Protein AF-A0A7S2J4H5-F1 (afdb_monomer_lite)

Foldseek 3Di:
DDDDDDDDDDDDDDDDDDDDDDDDDPPPVPPPPDPDPDQLVVVLVVVVVVCVVVVPCLACPVDPLSNVLLVVLLVLLSVLLVLLCQQQQPPVNPCVPPPLVSSQVRSLVVLLDLSNLLSLLVNVLSLLLVLVQLVPVPQDLENVRPGDYNSLVSNCVRCQSCQARPQEDVRCVSRVSVVSSNLVSLCDPVNVVCVGNVSGDGDHDPPVSNVVSVVSSVVSNVPDDPDDRSDDRDDDPPD

Sequence (239 aa):
WPSCVVARVTGPQTDDGEGLSAEERGSTCTTPPRAEPVPLQDDIQKAEELARDQRSADLLGRSDADLVLVREWSRFFCQLSGPLRQLTSPNRGLFDEQPAHVRAAAVRGHCALPAAAQALASARPALRALDNYLAETGSGPFLLGEERTLADIVGVCVVLDAFRLALPGPVRCRYGAILRWLSACLKLDAFECIGGAEGVEFCAWPAEEEEAFKTRADEALAKLPSRAAVVVPRRGRHG

pLDDT: mean 83.19, std 20.75, range [28.23, 97.56]

Organism: NCBI:txid1333877

InterPro domains:
  IPR036282 Glutathione S-transferase, C-terminal domain superfamily [SSF47616] (57-192)

Structure (mmCIF, N/CA/C/O backbone):
data_AF-A0A7S2J4H5-F1
#
_entry.id   AF-A0A7S2J4H5-F1
#
loop_
_atom_site.group_PDB
_atom_site.id
_atom_site.type_symbol
_atom_site.label_atom_id
_atom_site.label_alt_id
_atom_site.label_comp_id
_atom_site.label_asym_id
_atom_site.label_entity_id
_atom_site.label_seq_id
_atom_site.pdbx_PDB_ins_code
_atom_site.Cartn_x
_atom_site.Cartn_y
_atom_site.Cartn_z
_atom_site.occupancy
_atom_site.B_iso_or_equiv
_atom_site.auth_seq_id
_atom_site.auth_comp_id
_atom_site.auth_asym_id
_atom_site.auth_atom_id
_atom_site.pdbx_PDB_model_num
ATOM 1 N N . TRP A 1 1 ? -8.822 -13.156 -0.126 1.00 43.19 1 TRP A N 1
ATOM 2 C CA . TRP A 1 1 ? -9.091 -14.584 0.110 1.00 43.19 1 TRP A CA 1
ATOM 3 C C . TRP A 1 1 ? -9.891 -15.135 -1.057 1.00 43.19 1 TRP A C 1
ATOM 5 O O . TRP A 1 1 ? -11.029 -14.720 -1.240 1.00 43.19 1 TRP A O 1
ATOM 15 N N . PRO A 1 2 ? -9.281 -16.015 -1.862 1.00 40.38 2 PRO A N 1
ATOM 16 C CA . PRO A 1 2 ? -9.986 -17.211 -2.301 1.00 40.38 2 PRO A CA 1
ATOM 17 C C . PRO A 1 2 ? -9.176 -18.499 -2.069 1.00 40.38 2 PRO A C 1
ATOM 19 O O . PRO A 1 2 ? -7.961 -18.496 -1.904 1.00 40.38 2 PRO A O 1
ATOM 22 N N . SER A 1 3 ? -9.951 -19.575 -2.005 1.00 31.03 3 SER A N 1
ATOM 23 C CA . SER A 1 3 ? -9.689 -20.972 -1.658 1.00 31.03 3 SER A CA 1
ATOM 24 C C . SER A 1 3 ? -8.412 -21.618 -2.228 1.00 31.03 3 SER A C 1
ATOM 26 O O . SER A 1 3 ? -8.200 -21.641 -3.439 1.00 31.03 3 SER A O 1
ATOM 28 N N . CYS A 1 4 ? -7.618 -22.249 -1.355 1.00 28.23 4 CYS A N 1
ATOM 29 C CA . CYS A 1 4 ? -6.583 -23.213 -1.727 1.00 28.23 4 CYS A CA 1
ATOM 30 C C . CYS A 1 4 ? -7.232 -24.533 -2.170 1.00 28.23 4 CYS A C 1
ATOM 32 O O . CYS A 1 4 ? -7.606 -25.354 -1.333 1.00 28.23 4 CYS A O 1
ATOM 34 N N . VAL A 1 5 ? -7.314 -24.775 -3.479 1.00 33.44 5 VAL A N 1
ATOM 35 C CA . VAL A 1 5 ? -7.564 -26.114 -4.030 1.00 33.44 5 VAL A CA 1
ATOM 36 C C . VAL A 1 5 ? -6.271 -26.607 -4.669 1.00 33.44 5 VAL A C 1
ATOM 38 O O . VAL A 1 5 ? -5.842 -26.123 -5.712 1.00 33.44 5 VAL A O 1
ATOM 41 N N . VAL A 1 6 ? -5.623 -27.566 -4.009 1.00 33.84 6 VAL A N 1
ATOM 42 C CA . VAL A 1 6 ? -4.416 -28.235 -4.504 1.00 33.84 6 VAL A CA 1
ATOM 43 C C . VAL A 1 6 ? -4.822 -29.208 -5.610 1.00 33.84 6 VAL A C 1
ATOM 45 O O . VAL A 1 6 ? -5.293 -30.311 -5.333 1.00 33.84 6 VAL A O 1
ATOM 48 N N . ALA A 1 7 ? -4.633 -28.822 -6.871 1.00 31.98 7 ALA A N 1
ATOM 49 C CA . ALA A 1 7 ? -4.666 -29.768 -7.980 1.00 31.98 7 ALA A CA 1
ATOM 50 C C . ALA A 1 7 ? -3.316 -30.503 -8.048 1.00 31.98 7 ALA A C 1
ATOM 52 O O . ALA A 1 7 ? -2.278 -29.906 -8.332 1.00 31.98 7 ALA A O 1
ATOM 53 N N . ARG A 1 8 ? -3.322 -31.810 -7.756 1.00 30.33 8 ARG A N 1
ATOM 54 C CA . ARG A 1 8 ? -2.177 -32.703 -7.989 1.00 30.33 8 ARG A CA 1
ATOM 55 C C . ARG A 1 8 ? -1.902 -32.784 -9.491 1.00 30.33 8 ARG A C 1
ATOM 57 O O . ARG A 1 8 ? -2.717 -33.318 -10.234 1.00 30.33 8 ARG A O 1
ATOM 64 N N . VAL A 1 9 ? -0.739 -32.297 -9.912 1.00 31.88 9 VAL A N 1
ATOM 65 C CA . VAL A 1 9 ? -0.189 -32.534 -11.250 1.00 31.88 9 VAL A CA 1
ATOM 66 C C . VAL A 1 9 ? 0.626 -33.826 -11.202 1.00 31.88 9 VAL A C 1
ATOM 68 O O . VAL A 1 9 ? 1.673 -33.881 -10.562 1.00 31.88 9 VAL A O 1
ATOM 71 N N . THR A 1 10 ? 0.144 -34.874 -11.862 1.00 32.81 10 THR A N 1
ATOM 72 C CA . THR A 1 10 ? 0.939 -36.058 -12.209 1.00 32.81 10 THR A CA 1
ATOM 73 C C . THR A 1 10 ? 1.512 -35.854 -13.611 1.00 32.81 10 THR A C 1
ATOM 75 O O . THR A 1 10 ? 0.752 -35.769 -14.573 1.00 32.81 10 THR A O 1
ATOM 78 N N . GLY A 1 11 ? 2.837 -35.733 -13.722 1.00 31.50 11 GLY A N 1
ATOM 79 C CA . GLY A 1 11 ? 3.561 -35.845 -14.996 1.00 31.50 11 GLY A CA 1
ATOM 80 C C . GLY A 1 11 ? 3.872 -37.312 -15.352 1.00 31.50 11 GLY A C 1
ATOM 81 O O . GLY A 1 11 ? 3.403 -38.216 -14.664 1.00 31.50 11 GLY A O 1
ATOM 82 N N . PRO A 1 12 ? 4.710 -37.563 -16.370 1.00 38.47 12 PRO A N 1
ATOM 83 C CA . PRO A 1 12 ? 4.290 -37.651 -17.767 1.00 38.47 12 PRO A CA 1
ATOM 84 C C . PRO A 1 12 ? 4.410 -39.086 -18.310 1.00 38.47 12 PRO A C 1
ATOM 86 O O . PRO A 1 12 ? 5.240 -39.865 -17.847 1.00 38.47 12 PRO A O 1
ATOM 89 N N . GLN A 1 13 ? 3.637 -39.411 -19.348 1.00 32.94 13 GLN A N 1
ATOM 90 C CA . GLN A 1 13 ? 3.939 -40.533 -20.238 1.00 32.94 13 GLN A CA 1
ATOM 91 C C . GLN A 1 13 ? 4.198 -39.988 -21.640 1.00 32.94 13 GLN A C 1
ATOM 93 O O . GLN A 1 13 ? 3.337 -39.363 -22.254 1.00 32.94 13 GLN A O 1
ATOM 98 N N . THR A 1 14 ? 5.431 -40.187 -22.086 1.00 38.47 14 THR A N 1
ATOM 99 C CA . THR A 1 14 ? 5.876 -40.097 -23.473 1.00 38.47 14 THR A CA 1
ATOM 100 C C . THR A 1 14 ? 5.367 -41.313 -24.232 1.00 38.47 14 THR A C 1
ATOM 102 O O . THR A 1 14 ? 5.562 -42.427 -23.748 1.00 38.47 14 THR A O 1
ATOM 105 N N . ASP A 1 15 ? 4.794 -41.108 -25.413 1.00 34.16 15 ASP A N 1
ATOM 106 C CA . ASP A 1 15 ? 4.913 -42.092 -26.485 1.00 34.16 15 ASP A CA 1
ATOM 107 C C . ASP A 1 15 ? 4.807 -41.417 -27.857 1.00 34.16 15 ASP A C 1
ATOM 109 O O . ASP A 1 15 ? 4.078 -40.436 -28.037 1.00 34.16 15 ASP A O 1
ATOM 113 N N . ASP A 1 16 ? 5.620 -41.928 -28.771 1.00 36.50 16 ASP A N 1
ATOM 114 C CA . ASP A 1 16 ? 5.953 -41.395 -30.087 1.00 36.50 16 ASP A CA 1
ATOM 115 C C . ASP A 1 16 ? 4.836 -41.618 -31.125 1.00 36.50 16 ASP A C 1
ATOM 117 O O . ASP A 1 16 ? 4.080 -42.587 -31.055 1.00 36.50 16 ASP A O 1
ATOM 121 N N . GLY A 1 17 ? 4.752 -40.759 -32.149 1.00 33.72 17 GLY A N 1
ATOM 122 C CA . GLY A 1 17 ? 3.884 -41.025 -33.302 1.00 33.72 17 GLY A CA 1
ATOM 123 C C . GLY A 1 17 ? 3.712 -39.857 -34.270 1.00 33.72 17 GLY A C 1
ATOM 124 O O . GLY A 1 17 ? 3.007 -38.896 -33.986 1.00 33.72 17 GLY A O 1
ATOM 125 N N . GLU A 1 18 ? 4.362 -39.977 -35.423 1.00 37.41 18 GLU A N 1
ATOM 126 C CA . GLU A 1 18 ? 4.399 -39.074 -36.576 1.00 37.41 18 GLU A CA 1
ATOM 127 C C . GLU A 1 18 ? 3.028 -38.644 -37.139 1.00 37.41 18 GLU A C 1
ATOM 129 O O . GLU A 1 18 ? 2.054 -39.394 -37.110 1.00 37.41 18 GLU A O 1
ATOM 134 N N . GLY A 1 19 ? 2.989 -37.463 -37.777 1.00 33.69 19 GLY A N 1
ATOM 135 C CA . GLY A 1 19 ? 1.890 -37.077 -38.670 1.00 33.69 19 GLY A CA 1
ATOM 136 C C . GLY A 1 19 ? 1.672 -35.570 -38.808 1.00 33.69 19 GLY A C 1
ATOM 137 O O . GLY A 1 19 ? 0.675 -35.039 -38.328 1.00 33.69 19 GLY A O 1
ATOM 138 N N . LEU A 1 20 ? 2.583 -34.862 -39.484 1.00 37.19 20 LEU A N 1
ATOM 139 C CA . LEU A 1 20 ? 2.364 -33.469 -39.891 1.00 37.19 20 LEU A CA 1
ATOM 140 C C . LEU A 1 20 ? 1.327 -33.418 -41.022 1.00 37.19 20 LEU A C 1
ATOM 142 O O . LEU A 1 20 ? 1.633 -33.742 -42.166 1.00 37.19 20 LEU A O 1
ATOM 146 N N . SER A 1 21 ? 0.114 -32.975 -40.700 1.00 36.78 21 SER A N 1
ATOM 147 C CA . SER A 1 21 ? -0.871 -32.487 -41.670 1.00 36.78 21 SER A CA 1
ATOM 148 C C . SER A 1 21 ? -1.276 -31.074 -41.268 1.00 36.78 21 SER A C 1
ATOM 150 O O . SER A 1 21 ? -1.755 -30.837 -40.160 1.00 36.78 21 SER A O 1
ATOM 152 N N . ALA A 1 22 ? -1.001 -30.126 -42.161 1.00 45.75 22 ALA A N 1
ATOM 153 C CA . ALA A 1 22 ? -1.372 -28.730 -42.026 1.00 45.75 22 ALA A CA 1
ATOM 154 C C . ALA A 1 22 ? -2.879 -28.588 -42.269 1.00 45.75 22 ALA A C 1
ATOM 156 O O . ALA A 1 22 ? -3.312 -28.466 -43.410 1.00 45.75 22 ALA A O 1
ATOM 157 N N . GLU A 1 23 ? -3.663 -28.603 -41.194 1.00 38.19 23 GLU A N 1
ATOM 158 C CA . GLU A 1 23 ? -5.064 -28.192 -41.226 1.00 38.19 23 GLU A CA 1
ATOM 159 C C . GLU A 1 23 ? -5.342 -27.131 -40.163 1.00 38.19 23 GLU A C 1
ATOM 161 O O . GLU A 1 23 ? -4.933 -27.205 -39.001 1.00 38.19 23 GLU A O 1
ATOM 166 N N . GLU A 1 24 ? -6.031 -26.109 -40.648 1.00 47.69 24 GLU A N 1
ATOM 167 C CA . GLU A 1 24 ? -6.580 -24.950 -39.975 1.00 47.69 24 GLU A CA 1
ATOM 168 C C . GLU A 1 24 ? -7.063 -25.239 -38.550 1.00 47.69 24 GLU A C 1
ATOM 170 O O . GLU A 1 24 ? -8.058 -25.923 -38.313 1.00 47.69 24 GLU A O 1
ATOM 175 N N . ARG A 1 25 ? -6.420 -24.602 -37.571 1.00 39.62 25 ARG A N 1
ATOM 176 C CA . ARG A 1 25 ? -7.081 -24.265 -36.310 1.00 39.62 25 ARG A CA 1
ATOM 177 C C . ARG A 1 25 ? -6.916 -22.781 -36.080 1.00 39.62 25 ARG A C 1
ATOM 179 O O . ARG A 1 25 ? -5.959 -22.329 -35.455 1.00 39.62 25 ARG A O 1
ATOM 186 N N . GLY A 1 26 ? -7.891 -22.028 -36.585 1.00 44.09 26 GLY A N 1
ATOM 187 C CA . GLY A 1 26 ? -8.243 -20.727 -36.037 1.00 44.09 26 GLY A CA 1
ATOM 188 C C . GLY A 1 26 ? -8.627 -20.914 -34.573 1.00 44.09 26 GLY A C 1
ATOM 189 O O . GLY A 1 26 ? -9.796 -21.065 -34.236 1.00 44.09 26 GLY A O 1
ATOM 190 N N . SER A 1 27 ? -7.622 -20.973 -33.703 1.00 40.91 27 SER A N 1
ATOM 191 C CA . SER A 1 27 ? -7.809 -20.983 -32.262 1.00 40.91 27 SER A CA 1
ATOM 192 C C . SER A 1 27 ? -8.127 -19.553 -31.855 1.00 40.91 27 SER A C 1
ATOM 194 O O . SER A 1 27 ? -7.250 -18.768 -31.494 1.00 40.91 27 SER A O 1
ATOM 196 N N . THR A 1 28 ? -9.397 -19.172 -31.984 1.00 42.38 28 THR A N 1
ATOM 197 C CA . THR A 1 28 ? -9.914 -17.987 -31.310 1.00 42.38 28 THR A CA 1
ATOM 198 C C . THR A 1 28 ? -9.859 -18.284 -29.822 1.00 42.38 28 THR A C 1
ATOM 200 O O . THR A 1 28 ? -10.791 -18.853 -29.253 1.00 42.38 28 THR A O 1
ATOM 203 N N . CYS A 1 29 ? -8.721 -17.948 -29.210 1.00 36.56 29 CYS A N 1
ATOM 204 C CA . CYS A 1 29 ? -8.534 -17.926 -27.770 1.00 36.56 29 CYS A CA 1
ATOM 205 C C . CYS A 1 29 ? -9.601 -16.991 -27.201 1.00 36.56 29 CYS A C 1
ATOM 207 O O . CYS A 1 29 ? -9.459 -15.769 -27.196 1.00 36.56 29 CYS A O 1
ATOM 209 N N . THR A 1 30 ? -10.742 -17.570 -26.841 1.00 44.22 30 THR A N 1
ATOM 210 C CA . THR A 1 30 ? -11.855 -16.829 -26.271 1.00 44.22 30 THR A CA 1
ATOM 211 C C . THR A 1 30 ? -11.536 -16.768 -24.793 1.00 44.22 30 THR A C 1
ATOM 213 O O . THR A 1 30 ? -11.821 -17.698 -24.042 1.00 44.22 30 THR A O 1
ATOM 216 N N . THR A 1 31 ? -10.810 -15.721 -24.401 1.00 43.47 31 THR A N 1
ATOM 217 C CA . THR A 1 31 ? -10.458 -15.485 -23.004 1.00 43.47 31 THR A CA 1
ATOM 218 C C . THR A 1 31 ? -11.757 -15.455 -22.199 1.00 43.47 31 THR A C 1
ATOM 220 O O . THR A 1 31 ? -12.630 -14.642 -22.524 1.00 43.47 31 THR A O 1
ATOM 223 N N . PRO A 1 32 ? -11.935 -16.327 -21.191 1.00 42.91 32 PRO A N 1
ATOM 224 C CA . PRO A 1 32 ? -13.142 -16.308 -20.383 1.00 42.91 32 PRO A CA 1
ATOM 225 C C . PRO A 1 32 ? -13.315 -14.914 -19.763 1.00 42.91 32 PRO A C 1
ATOM 227 O O . PRO A 1 32 ? -12.315 -14.296 -19.372 1.00 42.91 32 PRO A O 1
ATOM 230 N N . PRO A 1 33 ? -14.553 -14.391 -19.692 1.00 41.44 33 PRO A N 1
ATOM 231 C CA . PRO A 1 33 ? -14.813 -13.105 -19.070 1.00 41.44 33 PRO A CA 1
ATOM 232 C C . PRO A 1 33 ? -14.364 -13.193 -17.615 1.00 41.44 33 PRO A C 1
ATOM 234 O O . PRO A 1 33 ? -14.904 -13.947 -16.806 1.00 41.44 33 PRO A O 1
ATOM 237 N N . ARG A 1 34 ? -13.296 -12.463 -17.316 1.00 52.91 34 ARG A N 1
ATOM 238 C CA . ARG A 1 34 ? -12.700 -12.432 -15.992 1.00 52.91 34 ARG A CA 1
ATOM 239 C C . ARG A 1 34 ? -13.666 -11.704 -15.073 1.00 52.91 34 ARG A C 1
ATOM 241 O O . ARG A 1 34 ? -14.063 -10.588 -15.399 1.00 52.91 34 ARG A O 1
ATOM 248 N N . ALA A 1 35 ? -14.054 -12.345 -13.970 1.00 51.19 35 ALA A N 1
ATOM 249 C CA . ALA A 1 35 ? -14.909 -11.723 -12.971 1.00 51.19 35 ALA A CA 1
ATOM 250 C C . ALA A 1 35 ? -14.307 -10.367 -12.591 1.00 51.19 35 ALA A C 1
ATOM 252 O O . ALA A 1 35 ? -13.120 -10.285 -12.254 1.00 51.19 35 ALA A O 1
ATOM 253 N N . GLU A 1 36 ? -15.101 -9.304 -12.716 1.00 56.19 36 GLU A N 1
ATOM 254 C CA . GLU A 1 36 ? -14.649 -7.999 -12.269 1.00 56.19 36 GLU A CA 1
ATOM 255 C C . GLU A 1 36 ? -14.352 -8.102 -10.773 1.00 56.19 36 GLU A C 1
ATOM 257 O O . GLU A 1 36 ? -15.160 -8.649 -10.015 1.00 56.19 36 GLU A O 1
ATOM 262 N N . PRO A 1 37 ? -13.169 -7.659 -10.334 1.00 61.53 37 PRO A N 1
ATOM 263 C CA . PRO A 1 37 ? -12.828 -7.742 -8.931 1.00 61.53 37 PRO A CA 1
ATOM 264 C C . PRO A 1 37 ? -13.830 -6.917 -8.127 1.00 61.53 37 PRO A C 1
ATOM 266 O O . PRO A 1 37 ? -14.084 -5.762 -8.474 1.00 61.53 37 PRO A O 1
ATOM 269 N N . VAL A 1 38 ? -14.352 -7.508 -7.049 1.00 62.28 38 VAL A N 1
ATOM 270 C CA . VAL A 1 38 ? -15.243 -6.827 -6.104 1.00 62.28 38 VAL A CA 1
ATOM 271 C C . VAL A 1 38 ? -14.618 -5.479 -5.719 1.00 62.28 38 VAL A C 1
ATOM 273 O O . VAL A 1 38 ? -13.414 -5.426 -5.425 1.00 62.28 38 VAL A O 1
ATOM 276 N N . PRO A 1 39 ? -15.379 -4.372 -5.770 1.00 80.44 39 PRO A N 1
ATOM 277 C CA . PRO A 1 39 ? -14.885 -3.083 -5.324 1.00 80.44 39 PRO A CA 1
ATOM 278 C C . PRO A 1 39 ? -14.399 -3.180 -3.878 1.00 80.44 39 PRO A C 1
ATOM 280 O O . PRO A 1 39 ? -15.133 -3.620 -3.000 1.00 80.44 39 PRO A O 1
ATOM 283 N N . LEU A 1 40 ? -13.178 -2.711 -3.608 1.00 86.81 40 LEU A N 1
ATOM 284 C CA . LEU A 1 40 ? -12.598 -2.699 -2.258 1.00 86.81 40 LEU A CA 1
ATOM 285 C C . LEU A 1 40 ? -13.529 -2.035 -1.222 1.00 86.81 40 LEU A C 1
ATOM 287 O O . LEU A 1 40 ? -13.535 -2.413 -0.055 1.00 86.81 40 LEU A O 1
ATOM 291 N N . GLN A 1 41 ? -14.337 -1.069 -1.662 1.00 89.44 41 GLN A N 1
ATOM 292 C CA . GLN A 1 41 ? -15.335 -0.396 -0.835 1.00 89.44 41 GLN A CA 1
ATOM 293 C C . GLN A 1 41 ?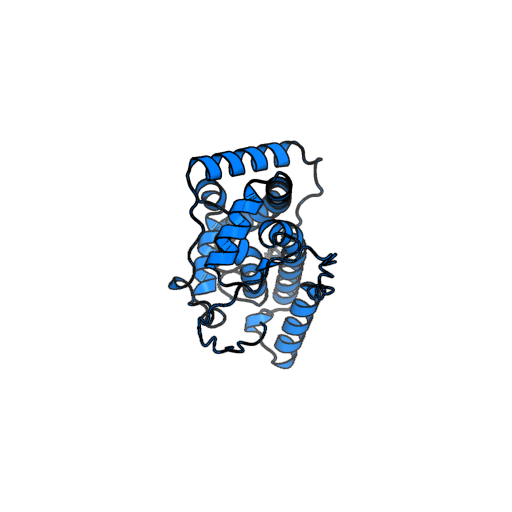 -16.370 -1.363 -0.238 1.00 89.44 41 GLN A C 1
ATOM 295 O O . GLN A 1 41 ? -16.738 -1.194 0.924 1.00 89.44 41 GLN A O 1
ATOM 300 N N . ASP A 1 42 ? -16.804 -2.372 -0.995 1.00 90.19 42 ASP A N 1
ATOM 301 C CA . ASP A 1 42 ? -17.806 -3.341 -0.544 1.00 90.19 42 ASP A CA 1
ATOM 302 C C . ASP A 1 42 ? -17.209 -4.282 0.508 1.00 90.19 42 ASP A C 1
ATOM 304 O O . ASP A 1 42 ? -17.857 -4.603 1.504 1.00 90.19 42 ASP A O 1
ATOM 308 N N . ASP A 1 43 ? -15.953 -4.696 0.323 1.00 91.38 43 ASP A N 1
ATOM 309 C CA . ASP A 1 43 ? -15.242 -5.539 1.289 1.00 91.38 43 ASP A CA 1
ATOM 310 C C . ASP A 1 43 ? -14.958 -4.788 2.596 1.00 91.38 43 ASP A C 1
ATOM 312 O O . ASP A 1 43 ? -15.119 -5.350 3.679 1.00 91.38 43 ASP A O 1
ATOM 316 N N . ILE A 1 44 ? -14.605 -3.501 2.515 1.00 93.12 44 ILE A N 1
ATOM 317 C CA . ILE A 1 44 ? -14.453 -2.634 3.692 1.00 93.12 44 ILE A CA 1
ATOM 318 C C . ILE A 1 44 ? -15.783 -2.485 4.425 1.00 93.12 44 ILE A C 1
ATOM 320 O O . ILE A 1 44 ? -15.813 -2.599 5.648 1.00 93.12 44 ILE A O 1
ATOM 324 N N . GLN A 1 45 ? -16.879 -2.251 3.698 1.00 93.50 45 GLN A N 1
ATOM 325 C CA . GLN A 1 45 ? -18.196 -2.118 4.313 1.00 93.50 45 GLN A CA 1
ATOM 326 C C . GLN A 1 45 ? -18.595 -3.404 5.047 1.00 93.50 45 GLN A C 1
ATOM 328 O O . GLN A 1 45 ? -19.001 -3.337 6.205 1.00 93.50 45 GLN A O 1
ATOM 333 N N . LYS A 1 46 ? -18.407 -4.572 4.423 1.00 94.00 46 LYS A N 1
ATOM 334 C CA . LYS A 1 46 ? -18.658 -5.870 5.069 1.00 94.00 46 LYS A CA 1
ATOM 335 C C . LYS A 1 46 ? -17.778 -6.082 6.300 1.00 94.00 46 LYS A C 1
ATOM 337 O O . LYS A 1 46 ? -18.256 -6.593 7.308 1.00 94.00 46 LYS A O 1
ATOM 342 N N . ALA A 1 47 ? -16.502 -5.698 6.238 1.00 93.75 47 ALA A N 1
ATOM 343 C CA . ALA A 1 47 ? -15.599 -5.794 7.383 1.00 93.75 47 ALA A CA 1
ATOM 344 C C . ALA A 1 47 ? -16.038 -4.874 8.535 1.00 93.75 47 ALA A C 1
ATOM 346 O O . ALA A 1 47 ? -15.986 -5.272 9.697 1.00 93.75 47 ALA A O 1
ATOM 347 N N . GLU A 1 48 ? -16.519 -3.669 8.221 1.00 94.62 48 GLU A N 1
ATOM 348 C CA . GLU A 1 48 ? -17.069 -2.732 9.202 1.00 94.62 48 GLU A CA 1
ATOM 349 C C . GLU A 1 48 ? -18.373 -3.256 9.828 1.00 94.62 48 GLU A C 1
ATOM 351 O O . GLU A 1 48 ? -18.555 -3.165 11.042 1.00 94.62 48 GLU A O 1
ATOM 356 N N . GLU A 1 49 ? -19.274 -3.824 9.020 1.00 95.50 49 GLU A N 1
ATOM 357 C CA . GLU A 1 49 ? -20.503 -4.484 9.482 1.00 95.50 49 GLU A CA 1
ATOM 358 C C . GLU A 1 49 ? -20.181 -5.643 10.428 1.00 95.50 49 GLU A C 1
ATOM 360 O O . GLU A 1 49 ? -20.676 -5.667 11.553 1.00 95.50 49 GLU A O 1
ATOM 365 N N . LEU A 1 50 ? -19.256 -6.523 10.039 1.00 95.88 50 LEU A N 1
ATOM 366 C CA . LEU A 1 50 ? -18.815 -7.634 10.877 1.00 95.88 50 LEU A CA 1
ATOM 367 C C . LEU A 1 50 ? -18.197 -7.154 12.200 1.00 95.88 50 LEU A C 1
ATOM 369 O O . LEU A 1 50 ? -18.499 -7.700 13.262 1.00 95.88 50 LEU A O 1
ATOM 373 N N . ALA A 1 51 ? -17.352 -6.121 12.159 1.00 94.75 51 ALA A N 1
ATOM 374 C CA . ALA A 1 51 ? -16.751 -5.546 13.360 1.00 94.75 51 ALA A CA 1
ATOM 375 C C . ALA A 1 51 ? -17.806 -4.918 14.288 1.00 94.75 51 ALA A C 1
ATOM 377 O O . ALA A 1 51 ? -17.684 -5.014 15.512 1.00 94.75 51 ALA A O 1
ATOM 378 N N . ARG A 1 52 ? -18.866 -4.321 13.726 1.00 94.25 52 ARG A N 1
ATOM 379 C CA . ARG A 1 52 ? -19.993 -3.761 14.486 1.00 94.25 52 ARG A CA 1
ATOM 380 C C . ARG A 1 52 ? -20.831 -4.850 15.139 1.00 94.25 52 ARG A C 1
ATOM 382 O O . ARG A 1 52 ? -21.139 -4.732 16.325 1.00 94.25 52 ARG A O 1
ATOM 389 N N . ASP A 1 53 ? -21.153 -5.907 14.402 1.00 96.00 53 ASP A N 1
ATOM 390 C CA . ASP A 1 53 ? -21.926 -7.042 14.913 1.00 96.00 53 ASP A CA 1
ATOM 391 C C . ASP A 1 53 ? -21.198 -7.726 16.076 1.00 96.00 53 ASP A C 1
ATOM 393 O O . ASP A 1 53 ? -21.812 -8.101 17.077 1.00 96.00 53 ASP A O 1
ATOM 397 N N . GLN A 1 54 ? -19.867 -7.796 15.995 1.00 95.12 54 GLN A N 1
ATOM 398 C CA . GLN A 1 54 ? -19.005 -8.308 17.063 1.00 95.12 54 GLN A CA 1
ATOM 399 C C . GLN A 1 54 ? -18.697 -7.285 18.166 1.00 95.12 54 GLN A C 1
ATOM 401 O O . GLN A 1 54 ? -18.031 -7.626 19.141 1.00 95.12 54 GLN A O 1
ATOM 406 N N . ARG A 1 55 ? -19.169 -6.036 18.038 1.00 92.31 55 ARG A N 1
ATOM 407 C CA . ARG A 1 55 ? -18.882 -4.922 18.961 1.00 92.31 55 ARG A CA 1
ATOM 408 C C . ARG A 1 55 ? -17.380 -4.731 19.215 1.00 92.31 55 ARG A C 1
ATOM 410 O O . ARG A 1 55 ? -16.957 -4.469 20.340 1.00 92.31 55 ARG A O 1
ATOM 417 N N . SER A 1 56 ? -16.569 -4.876 18.171 1.00 93.75 56 SER A N 1
ATOM 418 C CA . SER A 1 56 ? -15.112 -4.802 18.267 1.00 93.75 56 SER A CA 1
ATOM 419 C C . SER A 1 56 ? -14.637 -3.348 18.346 1.00 93.75 56 SER A C 1
ATOM 421 O O . SER A 1 56 ? -14.393 -2.700 17.326 1.00 93.75 56 SER A O 1
ATOM 423 N N . ALA A 1 57 ? -14.492 -2.837 19.571 1.00 91.94 57 ALA A N 1
ATOM 424 C CA . ALA A 1 57 ? -13.925 -1.509 19.822 1.00 91.94 57 ALA A CA 1
ATOM 425 C C . ALA A 1 57 ? -12.475 -1.393 19.318 1.00 91.94 57 ALA A C 1
ATOM 427 O O . ALA A 1 57 ? -12.072 -0.337 18.848 1.00 91.94 57 ALA A O 1
ATOM 428 N N . ASP A 1 58 ? -11.711 -2.488 19.339 1.00 92.75 58 ASP A N 1
ATOM 429 C CA . ASP A 1 58 ? -10.335 -2.493 18.836 1.00 92.75 58 ASP A CA 1
ATOM 430 C C . ASP A 1 58 ? -10.276 -2.234 17.322 1.00 92.75 58 ASP A C 1
ATOM 432 O O . ASP A 1 58 ? -9.360 -1.587 16.840 1.00 92.75 58 ASP A O 1
ATOM 436 N N . LEU A 1 59 ? -11.258 -2.696 16.540 1.00 95.12 59 LEU A N 1
ATOM 437 C CA . LEU A 1 59 ? -11.258 -2.487 15.086 1.00 95.12 59 LEU A CA 1
ATOM 438 C C . LEU A 1 59 ? -11.910 -1.170 14.664 1.00 95.12 59 LEU A C 1
ATOM 440 O O . LEU A 1 59 ? -11.507 -0.584 13.658 1.00 95.12 59 LEU A O 1
ATOM 444 N N . LEU A 1 60 ? -12.921 -0.725 15.408 1.00 95.81 60 LEU A N 1
ATOM 445 C CA . LEU A 1 60 ? -13.724 0.453 15.076 1.00 95.81 60 LEU A CA 1
ATOM 446 C C . LEU A 1 60 ? -13.255 1.732 15.779 1.00 95.81 60 LEU A C 1
ATOM 448 O O . LEU A 1 60 ? -13.728 2.812 15.435 1.00 95.81 60 LEU A O 1
ATOM 452 N N . GLY A 1 61 ? -12.326 1.613 16.727 1.00 93.06 61 GLY A N 1
ATOM 453 C CA . GLY A 1 61 ? -11.945 2.690 17.628 1.00 93.06 61 GLY A CA 1
ATOM 454 C C . GLY A 1 61 ? -12.827 2.744 18.877 1.00 93.06 61 GLY A C 1
ATOM 455 O O . GLY A 1 61 ? -13.917 2.169 18.942 1.00 93.06 61 GLY A O 1
ATOM 456 N N . ARG A 1 62 ? -12.334 3.443 19.902 1.00 92.44 62 ARG A N 1
ATOM 457 C CA . ARG A 1 62 ? -12.960 3.500 21.235 1.00 92.44 62 ARG A CA 1
ATOM 458 C C . ARG A 1 62 ? -13.975 4.629 21.388 1.00 92.44 62 ARG A C 1
ATOM 460 O O . ARG A 1 62 ? -14.672 4.695 22.399 1.00 92.44 62 ARG A O 1
ATOM 467 N N . SER A 1 63 ? -14.059 5.515 20.402 1.00 92.56 63 SER A N 1
ATOM 468 C CA . SER A 1 63 ? -14.957 6.665 20.386 1.00 92.56 63 SER A CA 1
ATOM 469 C C . SER A 1 63 ? -15.593 6.865 19.010 1.00 92.56 63 SER A C 1
ATOM 471 O O . SER A 1 63 ? -15.079 6.393 17.996 1.00 92.56 63 SER A O 1
ATOM 473 N N . ASP A 1 64 ? -16.685 7.631 18.954 1.00 91.44 64 ASP A N 1
ATOM 474 C CA . ASP A 1 64 ? -17.304 8.022 17.679 1.00 91.44 64 ASP A CA 1
ATOM 475 C C . ASP A 1 64 ? -16.333 8.816 16.790 1.00 91.44 64 ASP A C 1
ATOM 477 O O . ASP A 1 64 ? -16.363 8.695 15.565 1.00 91.44 64 ASP A O 1
ATOM 481 N N . ALA A 1 65 ? -15.439 9.603 17.400 1.00 92.31 65 ALA A N 1
ATOM 482 C CA . ALA A 1 65 ? -14.399 10.333 16.683 1.00 92.31 65 ALA A CA 1
ATOM 483 C C . ALA A 1 65 ? -13.385 9.380 16.028 1.00 92.31 65 ALA A C 1
ATOM 485 O O . ALA A 1 65 ? -13.013 9.586 14.871 1.00 92.31 65 ALA A O 1
ATOM 486 N N . ASP A 1 66 ? -12.986 8.311 16.724 1.00 93.31 66 ASP A N 1
ATOM 487 C CA . ASP A 1 66 ? -12.108 7.285 16.153 1.00 93.31 66 ASP A CA 1
ATOM 488 C C . ASP A 1 66 ? -12.801 6.533 15.017 1.00 93.31 66 ASP A C 1
ATOM 490 O O . ASP A 1 66 ? -12.198 6.340 13.964 1.00 93.31 66 ASP A O 1
ATOM 494 N N . LEU A 1 67 ? -14.085 6.192 15.169 1.00 93.88 67 LEU A N 1
ATOM 495 C CA . LEU A 1 67 ? -14.857 5.545 14.105 1.00 93.88 67 LEU A CA 1
ATOM 496 C C . LEU A 1 67 ? -14.931 6.412 12.840 1.00 93.88 67 LEU A C 1
ATOM 498 O O . LEU A 1 67 ? -14.813 5.905 11.720 1.00 93.88 67 LEU A O 1
ATOM 502 N N . VAL A 1 68 ? -15.108 7.728 12.997 1.00 94.50 68 VAL A N 1
ATOM 503 C CA . VAL A 1 68 ? -15.048 8.672 11.871 1.00 94.50 68 VAL A CA 1
ATOM 504 C C . VAL A 1 68 ? -13.671 8.623 11.208 1.00 94.50 68 VAL A C 1
ATOM 506 O O . VAL A 1 68 ? -13.600 8.468 9.988 1.00 94.50 68 VAL A O 1
ATOM 509 N N . LEU A 1 69 ? -12.586 8.664 11.985 1.00 94.12 69 LEU A N 1
ATOM 510 C CA . LEU A 1 69 ? -11.223 8.584 11.450 1.00 94.12 69 LEU A CA 1
ATOM 511 C C . LEU A 1 69 ? -10.939 7.257 10.737 1.00 94.12 69 LEU A C 1
ATOM 513 O O . LEU A 1 69 ? -10.347 7.264 9.659 1.00 94.12 69 LEU A O 1
ATOM 517 N N . VAL A 1 70 ? -11.389 6.127 11.287 1.00 95.69 70 VAL A N 1
ATOM 518 C CA . VAL A 1 70 ? -11.250 4.803 10.660 1.00 95.69 70 VAL A CA 1
ATOM 519 C C . VAL A 1 70 ? -11.913 4.789 9.281 1.00 95.69 70 VAL A C 1
ATOM 521 O O . VAL A 1 70 ? -11.327 4.309 8.305 1.00 95.69 70 VAL A O 1
ATOM 524 N N . ARG A 1 71 ? -13.110 5.373 9.159 1.00 95.38 71 ARG A N 1
ATOM 525 C CA . ARG A 1 71 ? -13.831 5.492 7.881 1.00 95.38 71 ARG A CA 1
ATOM 526 C C . ARG A 1 71 ? -13.146 6.438 6.900 1.00 95.38 71 ARG A C 1
ATOM 528 O O . ARG A 1 71 ? -13.090 6.143 5.705 1.00 95.38 71 ARG A O 1
ATOM 535 N N . GLU A 1 72 ? -12.621 7.564 7.375 1.00 95.81 72 GLU A N 1
ATOM 536 C CA . GLU A 1 72 ? -11.872 8.507 6.540 1.00 95.81 72 GLU A CA 1
ATOM 537 C C . GLU A 1 72 ? -10.598 7.872 5.972 1.00 95.81 72 GLU A C 1
ATOM 539 O O . GLU A 1 72 ? -10.349 7.970 4.767 1.00 95.81 72 GLU A O 1
ATOM 544 N N . TRP A 1 73 ? -9.839 7.147 6.799 1.00 96.81 73 TRP A N 1
ATOM 545 C CA . TRP A 1 73 ? -8.679 6.378 6.348 1.00 96.81 73 TRP A CA 1
ATOM 546 C C . TRP A 1 73 ? -9.060 5.274 5.368 1.00 96.81 73 TRP A C 1
ATOM 548 O O . TRP A 1 73 ? -8.424 5.126 4.326 1.00 96.81 73 TRP A O 1
ATOM 558 N N . SER A 1 74 ? -10.140 4.544 5.637 1.00 95.75 74 SER A N 1
ATOM 559 C CA . SER A 1 74 ? -10.629 3.509 4.722 1.00 95.75 74 SER A CA 1
ATOM 560 C C . SER A 1 74 ? -10.977 4.090 3.345 1.00 95.75 74 SER A C 1
ATOM 562 O O . SER A 1 74 ? -10.580 3.542 2.317 1.00 95.75 74 SER A O 1
ATOM 564 N N . ARG A 1 75 ? -11.625 5.264 3.300 1.00 95.19 75 ARG A N 1
ATOM 565 C CA . ARG A 1 75 ? -11.904 5.986 2.047 1.00 95.19 75 ARG A CA 1
ATOM 566 C C . ARG A 1 75 ? -10.622 6.434 1.342 1.00 95.19 75 ARG A C 1
ATOM 568 O O . ARG A 1 75 ? -10.533 6.317 0.118 1.00 95.19 75 ARG A O 1
ATOM 575 N N . PHE A 1 76 ? -9.643 6.938 2.088 1.00 96.62 76 PHE A N 1
ATOM 576 C CA . PHE A 1 76 ? -8.333 7.295 1.544 1.00 96.62 76 PHE A CA 1
ATOM 577 C C . PHE A 1 76 ? -7.674 6.086 0.857 1.00 96.62 76 PHE A C 1
ATOM 579 O O . PHE A 1 76 ? -7.233 6.186 -0.291 1.00 96.62 76 PHE A O 1
ATOM 586 N N . PHE A 1 77 ? -7.687 4.916 1.501 1.00 97.06 77 PHE A N 1
ATOM 587 C CA . PHE A 1 77 ? -7.138 3.687 0.925 1.00 97.06 77 PHE A CA 1
ATOM 588 C C . PHE A 1 77 ? -7.942 3.169 -0.273 1.00 97.06 77 PHE A C 1
ATOM 590 O O . PHE A 1 77 ? -7.335 2.727 -1.249 1.00 97.06 77 PHE A O 1
ATOM 597 N N . CYS A 1 78 ? -9.272 3.307 -0.282 1.00 94.00 78 CYS A N 1
ATOM 598 C CA . CYS A 1 78 ? -10.087 3.048 -1.475 1.00 94.00 78 CYS A CA 1
ATOM 599 C C . CYS A 1 78 ? -9.608 3.855 -2.682 1.00 94.00 78 CYS A C 1
ATOM 601 O O . CYS A 1 78 ? -9.407 3.295 -3.760 1.00 94.00 78 CYS A O 1
ATOM 603 N N . GLN A 1 79 ? -9.374 5.157 -2.504 1.00 93.69 79 GLN A N 1
ATOM 604 C CA . GLN A 1 79 ? -8.902 6.031 -3.581 1.00 93.69 79 GLN A CA 1
ATOM 605 C C . GLN A 1 79 ? -7.477 5.677 -4.027 1.00 93.69 79 GLN A C 1
ATOM 607 O O . GLN A 1 79 ? -7.186 5.673 -5.224 1.00 93.69 79 GLN A O 1
ATOM 612 N N . LEU A 1 80 ? -6.598 5.333 -3.081 1.00 95.44 80 LEU A N 1
ATOM 613 C CA . LEU A 1 80 ? -5.227 4.904 -3.365 1.00 95.44 80 LEU A CA 1
ATOM 614 C C . LEU A 1 80 ? -5.165 3.533 -4.065 1.00 95.44 80 LEU A C 1
ATOM 616 O O . LEU A 1 80 ? -4.253 3.288 -4.856 1.00 95.44 80 LEU A O 1
ATOM 620 N N . SER A 1 81 ? -6.140 2.652 -3.827 1.00 94.75 81 SER A N 1
ATOM 621 C CA . SER A 1 81 ? -6.143 1.291 -4.373 1.00 94.75 81 SER A CA 1
ATOM 622 C C . SER A 1 81 ? -6.143 1.257 -5.902 1.00 94.75 81 SER A C 1
ATOM 624 O O . SER A 1 81 ? -5.444 0.437 -6.488 1.00 94.75 81 SER A O 1
ATOM 626 N N . GLY A 1 82 ? -6.850 2.174 -6.569 1.00 92.56 82 GLY A N 1
ATOM 627 C CA . GLY A 1 82 ? -6.932 2.235 -8.032 1.00 92.56 82 GLY A CA 1
ATOM 628 C C . GLY A 1 82 ? -5.560 2.307 -8.719 1.00 92.56 82 GLY A C 1
ATOM 629 O O . GLY A 1 82 ? -5.198 1.377 -9.447 1.00 92.56 82 GLY A O 1
ATOM 630 N N . PRO A 1 83 ? -4.766 3.372 -8.497 1.00 94.56 83 PRO A N 1
ATOM 631 C CA . PRO A 1 83 ? -3.445 3.485 -9.108 1.00 94.56 83 PRO A CA 1
ATOM 632 C C . PRO A 1 83 ? -2.463 2.406 -8.625 1.00 94.56 83 PRO A C 1
ATOM 634 O O . PRO A 1 83 ? -1.626 1.975 -9.413 1.00 94.56 83 PRO A O 1
ATOM 637 N N . LEU A 1 84 ? -2.567 1.911 -7.384 1.00 95.75 84 LEU A N 1
ATOM 638 C CA . LEU A 1 84 ? -1.711 0.806 -6.931 1.00 95.75 84 LEU A CA 1
ATOM 639 C C . LEU A 1 84 ? -2.051 -0.520 -7.621 1.00 95.75 84 LEU A C 1
ATOM 641 O O . LEU A 1 84 ? -1.139 -1.231 -8.028 1.00 95.75 84 LEU A O 1
ATOM 645 N N . ARG A 1 85 ? -3.331 -0.824 -7.859 1.00 93.56 85 ARG A N 1
ATOM 646 C CA . ARG A 1 85 ? -3.732 -2.006 -8.637 1.00 93.56 85 ARG A CA 1
ATOM 647 C C . ARG A 1 85 ? -3.280 -1.908 -10.088 1.00 93.56 85 ARG A C 1
ATOM 649 O O . ARG A 1 85 ? -2.783 -2.887 -10.626 1.00 93.56 85 ARG A O 1
ATOM 656 N N . GLN A 1 86 ? -3.370 -0.735 -10.716 1.00 93.44 86 GLN A N 1
ATOM 657 C CA . GLN A 1 86 ? -2.820 -0.534 -12.068 1.00 93.44 86 GLN A CA 1
ATOM 658 C C . GLN A 1 86 ? -1.309 -0.800 -12.138 1.00 93.44 86 GLN A C 1
ATOM 660 O O . GLN A 1 86 ? -0.788 -1.157 -13.197 1.00 93.44 86 GLN A O 1
ATOM 665 N N . LEU A 1 87 ? -0.609 -0.627 -11.017 1.00 94.12 87 LEU A N 1
ATOM 666 C CA . LEU A 1 87 ? 0.812 -0.896 -10.897 1.00 94.12 87 LEU A CA 1
ATOM 667 C C . LEU A 1 87 ? 1.110 -2.386 -10.627 1.00 94.12 87 LEU A C 1
ATOM 669 O O . LEU A 1 87 ? 2.056 -2.919 -11.199 1.00 94.12 87 LEU A O 1
ATOM 673 N N . THR A 1 88 ? 0.312 -3.069 -9.799 1.00 94.12 88 THR A N 1
ATOM 674 C CA . THR A 1 88 ? 0.593 -4.439 -9.317 1.00 94.12 88 THR A CA 1
ATOM 675 C C . THR A 1 88 ? -0.187 -5.554 -10.018 1.00 94.12 88 THR A C 1
ATOM 677 O O . THR A 1 88 ? 0.100 -6.727 -9.787 1.00 94.12 88 THR A O 1
ATOM 680 N N . SER A 1 89 ? -1.154 -5.212 -10.872 1.00 89.75 89 SER A N 1
ATOM 681 C CA . SER A 1 89 ? -2.086 -6.145 -11.522 1.00 89.75 89 SER A CA 1
ATOM 682 C C . SER A 1 89 ? -1.958 -6.059 -13.055 1.00 89.75 89 SER A C 1
ATOM 684 O O . SER A 1 89 ? -2.835 -5.529 -13.752 1.00 89.75 89 SER A O 1
ATOM 686 N N . PRO A 1 90 ? -0.828 -6.521 -13.626 1.00 85.12 90 PRO A N 1
ATOM 687 C CA . PRO A 1 90 ? -0.560 -6.407 -15.055 1.00 85.12 90 PRO A CA 1
ATOM 688 C C . PRO A 1 90 ? -1.573 -7.202 -15.880 1.00 85.12 90 PRO A C 1
ATOM 690 O O . PRO A 1 90 ? -2.110 -8.214 -15.429 1.00 85.12 90 PRO A O 1
ATOM 693 N N . ASN A 1 91 ? -1.827 -6.754 -17.113 1.00 82.06 91 ASN A N 1
ATOM 694 C CA . ASN A 1 91 ? -2.781 -7.392 -18.030 1.00 82.06 91 ASN A CA 1
ATOM 695 C C . ASN A 1 91 ? -4.172 -7.598 -17.405 1.00 82.06 91 ASN A C 1
ATOM 697 O O . ASN A 1 91 ? -4.769 -8.666 -17.528 1.00 82.06 91 ASN A O 1
ATOM 701 N N . ARG A 1 92 ? -4.673 -6.571 -16.701 1.00 81.06 92 ARG A N 1
ATOM 702 C CA . ARG A 1 92 ? -5.960 -6.609 -15.978 1.00 81.06 92 ARG A CA 1
ATOM 703 C C . ARG A 1 92 ? -6.018 -7.756 -14.969 1.00 81.06 92 ARG A C 1
ATOM 705 O O . ARG A 1 92 ? -7.051 -8.402 -14.804 1.00 81.06 92 ARG A O 1
ATOM 712 N N . GLY A 1 93 ? -4.869 -7.997 -14.347 1.00 85.12 93 GLY A N 1
ATOM 713 C CA . GLY A 1 93 ? -4.646 -8.941 -13.273 1.00 85.12 93 GLY A CA 1
ATOM 714 C C . GLY A 1 93 ? -4.447 -10.382 -13.670 1.00 85.12 93 GLY A C 1
ATOM 715 O O . GLY A 1 93 ? -4.555 -11.219 -12.786 1.00 85.12 93 GLY A O 1
ATOM 716 N N . LEU A 1 94 ? -4.188 -10.703 -14.941 1.00 87.00 94 LEU A N 1
ATOM 717 C CA . LEU A 1 94 ? -4.003 -12.082 -15.425 1.00 87.00 94 LEU A CA 1
ATOM 718 C C . LEU A 1 94 ? -3.132 -12.952 -14.491 1.00 87.00 94 LEU A C 1
ATOM 720 O O . LEU A 1 94 ? -3.337 -14.157 -14.389 1.00 87.00 94 LEU A O 1
ATOM 724 N N . PHE A 1 95 ? -2.193 -12.324 -13.782 1.00 89.50 95 PHE A N 1
ATOM 725 C CA . PHE A 1 95 ? -1.251 -12.967 -12.876 1.00 89.50 95 PHE A CA 1
ATOM 726 C C . PHE A 1 95 ? -1.638 -12.913 -11.385 1.00 89.50 95 PHE A C 1
ATOM 728 O O . PHE A 1 95 ? -0.920 -13.476 -10.572 1.00 89.50 95 PHE A O 1
ATOM 735 N N . ASP A 1 96 ? -2.741 -12.273 -10.993 1.00 89.12 96 ASP A N 1
ATOM 736 C CA . ASP A 1 96 ? -3.091 -11.989 -9.587 1.00 89.12 96 ASP A CA 1
ATOM 737 C C . ASP A 1 96 ? -3.225 -13.245 -8.712 1.00 89.12 96 ASP A C 1
ATOM 739 O O . ASP A 1 96 ? -2.897 -13.205 -7.529 1.00 89.12 96 ASP A O 1
ATOM 743 N N . GLU A 1 97 ? -3.665 -14.361 -9.295 1.00 89.75 97 GLU A N 1
ATOM 744 C CA . GLU A 1 97 ? -3.835 -15.648 -8.603 1.00 89.75 97 GLU A CA 1
ATOM 745 C C . GLU A 1 97 ? -2.591 -16.547 -8.698 1.00 89.75 97 GLU A C 1
ATOM 747 O O . GLU A 1 97 ? -2.580 -17.666 -8.189 1.00 89.75 97 GLU A O 1
ATOM 752 N N . GLN A 1 98 ? -1.531 -16.076 -9.359 1.00 92.50 98 GLN A N 1
ATOM 753 C CA . GLN A 1 98 ? -0.295 -16.834 -9.517 1.00 92.50 98 GLN A CA 1
ATOM 754 C C . GLN A 1 98 ? 0.583 -16.737 -8.258 1.00 92.50 98 GLN A C 1
ATOM 756 O O . GLN A 1 98 ? 0.466 -15.782 -7.481 1.00 92.50 98 GLN A O 1
ATOM 761 N N . PRO A 1 99 ? 1.521 -17.681 -8.059 1.00 90.50 99 PRO A N 1
ATOM 762 C CA . PRO A 1 99 ? 2.492 -17.601 -6.974 1.00 90.50 99 PRO A CA 1
ATOM 763 C C . PRO A 1 99 ? 3.278 -16.282 -6.973 1.00 90.50 99 PRO A C 1
ATOM 765 O O . PRO A 1 99 ? 3.534 -15.687 -8.023 1.00 90.50 99 PRO A O 1
ATOM 768 N N . ALA A 1 100 ? 3.728 -15.852 -5.789 1.00 87.75 100 ALA A N 1
ATOM 769 C CA . ALA A 1 100 ? 4.371 -14.549 -5.591 1.00 87.75 100 ALA A CA 1
ATOM 770 C C . ALA A 1 100 ? 5.555 -14.283 -6.542 1.00 87.75 100 ALA A C 1
ATOM 772 O O . ALA A 1 100 ? 5.680 -13.178 -7.062 1.00 87.75 100 ALA A O 1
ATOM 773 N N . HIS A 1 101 ? 6.383 -15.292 -6.832 1.00 90.25 101 HIS A N 1
ATOM 774 C CA . HIS A 1 101 ? 7.521 -15.148 -7.747 1.00 90.25 101 HIS A CA 1
ATOM 775 C C . HIS A 1 101 ? 7.088 -14.904 -9.206 1.00 90.25 101 HIS A C 1
ATOM 777 O O . HIS A 1 101 ? 7.699 -14.091 -9.900 1.00 90.25 101 HIS A O 1
ATOM 783 N N . VAL A 1 102 ? 6.003 -15.542 -9.665 1.00 93.62 102 VAL A N 1
ATOM 784 C CA . VAL A 1 102 ? 5.431 -15.321 -11.007 1.00 93.62 102 VAL A CA 1
ATOM 785 C C . VAL A 1 102 ? 4.854 -13.911 -11.098 1.00 93.62 102 VAL A C 1
ATOM 787 O O . VAL A 1 102 ? 5.120 -13.187 -12.059 1.00 93.62 102 VAL A O 1
ATOM 790 N N . ARG A 1 103 ? 4.115 -13.490 -10.063 1.00 94.25 103 ARG A N 1
ATOM 791 C CA . ARG A 1 103 ? 3.588 -12.124 -9.948 1.00 94.25 103 ARG A CA 1
ATOM 792 C C . ARG A 1 103 ? 4.704 -11.088 -9.988 1.00 94.25 103 ARG A C 1
ATOM 794 O O . ARG A 1 103 ? 4.603 -10.130 -10.745 1.00 94.25 103 ARG A O 1
ATOM 801 N N . ALA A 1 104 ? 5.778 -11.296 -9.228 1.00 93.94 104 ALA A N 1
ATOM 802 C CA . ALA A 1 104 ? 6.920 -10.386 -9.184 1.00 93.94 104 ALA A CA 1
ATOM 803 C C . ALA A 1 104 ? 7.575 -10.217 -10.563 1.00 93.94 104 ALA A C 1
ATOM 805 O O . ALA A 1 104 ? 7.822 -9.089 -10.988 1.00 93.94 104 ALA A O 1
ATOM 806 N N . ALA A 1 105 ? 7.792 -11.314 -11.296 1.00 94.31 105 ALA A N 1
ATOM 807 C CA . ALA A 1 105 ? 8.336 -11.258 -12.652 1.00 94.31 105 ALA A CA 1
ATOM 808 C C . ALA A 1 105 ? 7.401 -10.510 -13.623 1.00 94.31 105 ALA A C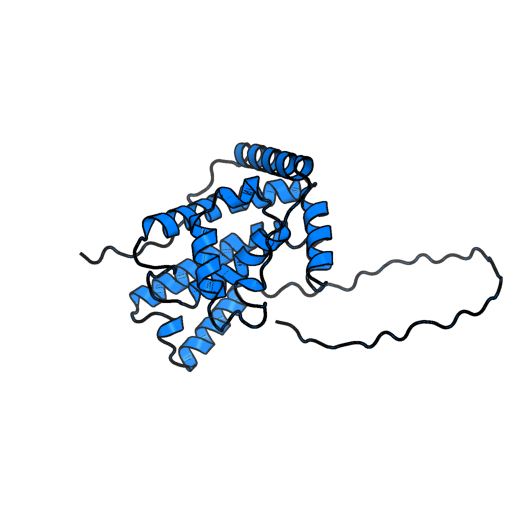 1
ATOM 810 O O . ALA A 1 105 ? 7.852 -9.641 -14.373 1.00 94.31 105 ALA A O 1
ATOM 811 N N . ALA A 1 106 ? 6.095 -10.793 -13.573 1.00 95.38 106 ALA A N 1
ATOM 812 C CA . ALA A 1 106 ? 5.103 -10.130 -14.418 1.00 95.38 106 ALA A CA 1
ATOM 813 C C . ALA A 1 106 ? 4.994 -8.623 -14.121 1.00 95.38 106 ALA A C 1
ATOM 815 O O . ALA A 1 106 ? 4.954 -7.809 -15.045 1.00 95.38 106 ALA A O 1
ATOM 816 N N . VAL A 1 107 ? 4.980 -8.239 -12.841 1.00 96.44 107 VAL A N 1
ATOM 817 C CA . VAL A 1 107 ? 4.931 -6.833 -12.414 1.00 96.44 107 VAL A CA 1
ATOM 818 C C . VAL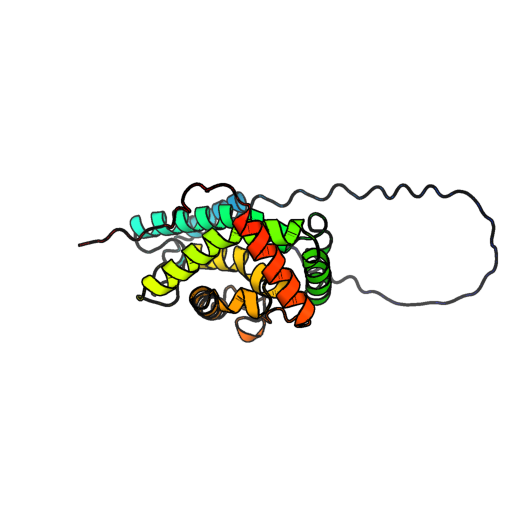 A 1 107 ? 6.201 -6.094 -12.818 1.00 96.44 107 VAL A C 1
ATOM 820 O O . VAL A 1 107 ? 6.100 -4.988 -13.343 1.00 96.44 107 VAL A O 1
ATOM 823 N N . ARG A 1 108 ? 7.384 -6.698 -12.658 1.00 96.00 108 ARG A N 1
ATOM 824 C CA . ARG A 1 108 ? 8.652 -6.115 -13.121 1.00 96.00 108 ARG A CA 1
ATOM 825 C C . ARG A 1 108 ? 8.624 -5.837 -14.627 1.00 96.00 108 ARG A C 1
ATOM 827 O O . ARG A 1 108 ? 8.915 -4.717 -15.041 1.00 96.00 108 ARG A O 1
ATOM 834 N N . GLY A 1 109 ? 8.189 -6.809 -15.434 1.00 95.12 109 GLY A N 1
ATOM 835 C CA . GLY A 1 109 ? 8.019 -6.627 -16.880 1.00 95.12 109 GLY A CA 1
ATOM 836 C C . GLY A 1 109 ? 7.024 -5.513 -17.228 1.00 95.12 109 GLY A C 1
ATOM 837 O O . GLY A 1 109 ? 7.300 -4.668 -18.076 1.00 95.12 109 GLY A O 1
ATOM 838 N N . HIS A 1 110 ? 5.893 -5.439 -16.523 1.00 95.31 110 HIS A N 1
ATOM 839 C CA . HIS A 1 110 ? 4.918 -4.350 -16.672 1.00 95.31 110 HIS A CA 1
ATOM 840 C C . HIS A 1 110 ? 5.477 -2.983 -16.271 1.00 95.31 110 HIS A C 1
ATOM 842 O O . HIS A 1 110 ? 5.188 -1.981 -16.923 1.00 95.31 110 HIS A O 1
ATOM 848 N N . CYS A 1 111 ? 6.333 -2.926 -15.250 1.00 95.75 111 CYS A N 1
ATOM 849 C CA . CYS A 1 111 ? 6.973 -1.691 -14.809 1.00 95.75 111 CYS A CA 1
ATOM 850 C C . CYS A 1 111 ? 7.932 -1.104 -15.853 1.00 95.75 111 CYS A C 1
ATOM 852 O O . CYS A 1 111 ? 8.224 0.092 -15.800 1.00 95.75 111 CYS A O 1
ATOM 854 N N . ALA A 1 112 ? 8.350 -1.867 -16.868 1.00 94.19 112 ALA A N 1
ATOM 855 C CA . ALA A 1 112 ? 9.054 -1.338 -18.039 1.00 94.19 112 ALA A CA 1
ATOM 856 C C . ALA A 1 112 ? 8.167 -0.442 -18.934 1.00 94.19 112 ALA A C 1
ATOM 858 O O . ALA A 1 112 ? 8.682 0.360 -19.712 1.00 94.19 112 ALA A O 1
ATOM 859 N N . LEU A 1 113 ? 6.838 -0.509 -18.798 1.00 94.50 113 LEU A N 1
ATOM 860 C CA . LEU A 1 113 ? 5.890 0.213 -19.647 1.00 94.50 113 LEU A CA 1
ATOM 861 C C . LEU A 1 113 ? 5.554 1.619 -19.105 1.00 94.50 113 LEU A C 1
ATOM 863 O O . LEU A 1 113 ? 5.539 1.834 -17.887 1.00 94.50 113 LEU A O 1
ATOM 867 N N . PRO A 1 114 ? 5.207 2.593 -19.974 1.00 94.31 114 PRO A N 1
ATOM 868 C CA . PRO A 1 114 ? 4.792 3.935 -19.548 1.00 94.31 114 PRO A CA 1
ATOM 869 C C . PRO A 1 114 ? 3.562 3.948 -18.629 1.00 94.31 114 PRO A C 1
ATOM 871 O O . PRO A 1 114 ? 3.476 4.773 -17.721 1.00 94.31 114 PRO A O 1
ATOM 874 N N . ALA A 1 115 ? 2.626 3.014 -18.828 1.00 93.38 115 ALA A N 1
ATOM 875 C CA . ALA A 1 115 ? 1.403 2.925 -18.031 1.00 93.38 115 ALA A CA 1
ATOM 876 C C . ALA A 1 115 ? 1.692 2.688 -16.537 1.00 93.38 115 ALA A C 1
ATOM 878 O O . ALA A 1 115 ? 1.078 3.324 -15.682 1.00 93.38 115 ALA A O 1
ATOM 879 N N . ALA A 1 116 ? 2.671 1.838 -16.212 1.00 95.69 116 ALA A N 1
ATOM 880 C CA . ALA A 1 116 ? 3.082 1.591 -14.832 1.00 95.69 116 ALA A CA 1
ATOM 881 C C . ALA A 1 116 ? 3.726 2.832 -14.189 1.00 95.69 116 ALA A C 1
ATOM 883 O O . ALA A 1 116 ? 3.437 3.168 -13.040 1.00 95.69 116 ALA A O 1
ATOM 884 N N . ALA A 1 117 ? 4.550 3.567 -14.944 1.00 95.62 117 ALA A N 1
ATOM 885 C CA . ALA A 1 117 ? 5.133 4.824 -14.476 1.00 95.62 117 ALA A CA 1
ATOM 886 C C . ALA A 1 117 ? 4.052 5.885 -14.195 1.00 95.62 117 ALA A C 1
ATOM 888 O O . ALA A 1 117 ? 4.113 6.572 -13.175 1.00 95.62 117 ALA A O 1
ATOM 889 N N . GLN A 1 118 ? 3.026 5.969 -15.048 1.00 95.38 118 GLN A N 1
ATOM 890 C CA . GLN A 1 118 ? 1.873 6.853 -14.855 1.00 95.38 118 GLN A CA 1
ATOM 891 C C . GLN A 1 118 ? 1.037 6.467 -13.624 1.00 95.38 118 GLN A C 1
ATOM 893 O O . GLN A 1 118 ? 0.566 7.344 -12.889 1.00 95.38 118 GLN A O 1
ATOM 898 N N . ALA A 1 119 ? 0.868 5.167 -13.377 1.00 95.62 119 ALA A N 1
ATOM 899 C CA . ALA A 1 119 ? 0.185 4.648 -12.197 1.00 95.62 119 ALA A CA 1
ATOM 900 C C . ALA A 1 119 ? 0.942 5.018 -10.908 1.00 95.62 119 ALA A C 1
ATOM 902 O O . ALA A 1 119 ? 0.352 5.595 -9.991 1.00 95.62 119 ALA A O 1
ATOM 903 N N . LEU A 1 120 ? 2.266 4.813 -10.869 1.00 96.50 120 LEU A N 1
ATOM 904 C CA . LEU A 1 120 ? 3.098 5.233 -9.737 1.00 96.50 120 LEU A CA 1
ATOM 905 C C . LEU A 1 120 ? 3.079 6.755 -9.541 1.00 96.50 120 LEU A C 1
ATOM 907 O O . LEU A 1 120 ? 2.887 7.224 -8.420 1.00 96.50 120 LEU A O 1
ATOM 911 N N . ALA A 1 121 ? 3.233 7.536 -10.613 1.00 95.56 121 ALA A N 1
ATOM 912 C CA . ALA A 1 121 ? 3.112 8.993 -10.556 1.00 95.56 121 ALA A CA 1
ATOM 913 C C . ALA A 1 121 ? 1.755 9.422 -9.979 1.00 95.56 121 ALA A C 1
ATOM 915 O O . ALA A 1 121 ? 1.677 10.375 -9.205 1.00 95.56 121 ALA A O 1
ATOM 916 N N . SER A 1 122 ? 0.694 8.674 -10.294 1.00 94.56 122 SER A N 1
ATOM 917 C CA . SER A 1 122 ? -0.646 8.940 -9.786 1.00 94.56 122 SER A CA 1
ATOM 918 C C . SER A 1 122 ? -0.828 8.596 -8.307 1.00 94.56 122 SER A C 1
ATOM 920 O O . SER A 1 122 ? -1.550 9.323 -7.627 1.00 94.56 122 SER A O 1
ATOM 922 N N . ALA A 1 123 ? -0.187 7.535 -7.813 1.00 96.19 123 ALA A N 1
ATOM 923 C CA . ALA A 1 123 ? -0.240 7.121 -6.407 1.00 96.19 123 ALA A CA 1
ATOM 924 C C . ALA A 1 123 ? 0.671 7.960 -5.495 1.00 96.19 123 ALA A C 1
ATOM 926 O O . ALA A 1 123 ? 0.387 8.136 -4.310 1.00 96.19 123 ALA A O 1
ATOM 927 N N . ARG A 1 124 ? 1.774 8.489 -6.037 1.00 95.56 124 ARG A N 1
ATOM 928 C CA . ARG A 1 124 ? 2.846 9.134 -5.270 1.00 95.56 124 ARG A CA 1
ATOM 929 C C . ARG A 1 124 ? 2.386 10.279 -4.356 1.00 95.56 124 ARG A C 1
ATOM 931 O O . ARG A 1 124 ? 2.866 10.307 -3.225 1.00 95.56 124 ARG A O 1
ATOM 938 N N . PRO A 1 125 ? 1.482 11.199 -4.755 1.00 95.19 125 PRO A N 1
ATOM 939 C CA . PRO A 1 125 ? 0.989 12.233 -3.846 1.00 95.19 125 PRO A CA 1
ATOM 940 C C . PRO A 1 125 ? 0.318 11.653 -2.596 1.00 95.19 125 PRO A C 1
ATOM 942 O O . PRO A 1 125 ? 0.598 12.112 -1.496 1.00 95.19 125 PRO A O 1
ATOM 945 N N . ALA A 1 126 ? -0.508 10.616 -2.755 1.00 96.50 126 ALA A N 1
ATOM 946 C CA . ALA A 1 126 ? -1.181 9.960 -1.641 1.00 96.50 126 ALA A CA 1
ATOM 947 C C . ALA A 1 126 ? -0.199 9.168 -0.768 1.00 96.50 126 ALA A C 1
ATOM 949 O O . ALA A 1 126 ? -0.218 9.322 0.447 1.00 96.50 126 ALA A O 1
ATOM 950 N N . LEU A 1 127 ? 0.733 8.416 -1.365 1.00 97.56 127 LEU A N 1
ATOM 951 C CA . LEU A 1 127 ? 1.791 7.736 -0.605 1.00 97.56 127 LEU A CA 1
ATOM 952 C C . LEU A 1 127 ? 2.642 8.721 0.209 1.00 97.56 127 LEU A C 1
ATOM 954 O O . LEU A 1 127 ? 2.922 8.465 1.372 1.00 97.56 127 LEU A O 1
ATOM 958 N N . ARG A 1 128 ? 3.011 9.876 -0.360 1.00 96.44 128 ARG A N 1
ATOM 959 C CA . ARG A 1 128 ? 3.724 10.927 0.387 1.00 96.44 128 ARG A CA 1
ATOM 960 C C . ARG A 1 128 ? 2.882 11.499 1.521 1.00 96.44 128 ARG A C 1
ATOM 962 O O . ARG A 1 128 ? 3.405 11.746 2.596 1.00 96.44 128 ARG A O 1
ATOM 969 N N . ALA A 1 129 ? 1.594 11.720 1.282 1.00 95.56 129 ALA A N 1
ATOM 970 C CA . ALA A 1 129 ? 0.700 12.271 2.288 1.00 95.56 129 ALA A CA 1
ATOM 971 C C . ALA A 1 129 ? 0.516 11.311 3.479 1.00 95.56 129 ALA A C 1
ATOM 973 O O . ALA A 1 129 ? 0.552 11.747 4.627 1.00 95.56 129 ALA A O 1
ATOM 974 N N . LEU A 1 130 ? 0.405 10.007 3.203 1.00 96.81 130 LEU A N 1
ATOM 975 C CA . LEU A 1 130 ? 0.398 8.952 4.216 1.00 96.81 130 LEU A CA 1
ATOM 976 C C . LEU A 1 130 ? 1.734 8.874 4.971 1.00 96.81 130 LEU A C 1
ATOM 978 O O . LEU A 1 130 ? 1.733 8.810 6.195 1.00 96.81 130 LEU A O 1
ATOM 982 N N . ASP A 1 131 ? 2.866 8.910 4.262 1.00 96.62 131 ASP A N 1
ATOM 983 C CA . ASP A 1 131 ? 4.194 8.864 4.888 1.00 96.62 131 ASP A CA 1
ATOM 984 C C . ASP A 1 131 ? 4.427 10.059 5.820 1.00 96.62 131 ASP A C 1
ATOM 986 O O . ASP A 1 131 ? 4.840 9.877 6.963 1.00 96.62 131 ASP A O 1
ATOM 990 N N . ASN A 1 132 ? 4.065 11.266 5.377 1.00 95.31 132 ASN A N 1
ATOM 991 C CA . ASN A 1 132 ? 4.136 12.470 6.200 1.00 95.31 132 ASN A CA 1
ATOM 992 C C . ASN A 1 132 ? 3.226 12.364 7.428 1.00 95.31 132 ASN A C 1
ATOM 994 O O . ASN A 1 132 ? 3.675 12.649 8.533 1.00 95.31 132 ASN A O 1
ATOM 998 N N . TYR A 1 133 ? 1.981 11.903 7.263 1.00 94.56 133 TYR A N 1
ATOM 999 C CA . TYR A 1 133 ? 1.071 11.701 8.392 1.00 94.56 133 TYR A CA 1
ATOM 1000 C C . TYR A 1 133 ? 1.670 10.750 9.433 1.00 94.56 133 TYR A C 1
ATOM 1002 O O . TYR A 1 133 ? 1.721 11.077 10.616 1.00 94.56 133 TYR A O 1
ATOM 1010 N N . LEU A 1 134 ? 2.174 9.592 9.001 1.00 94.75 134 LEU A N 1
ATOM 1011 C CA . LEU A 1 134 ? 2.789 8.605 9.890 1.00 94.75 134 LEU A CA 1
ATOM 1012 C C . LEU A 1 134 ? 4.069 9.136 10.555 1.00 94.75 134 LEU A C 1
ATOM 1014 O O . LEU A 1 134 ? 4.371 8.770 11.689 1.00 94.75 134 LEU A O 1
ATOM 1018 N N . ALA A 1 135 ? 4.825 9.999 9.874 1.00 93.06 135 ALA A N 1
ATOM 1019 C CA . ALA A 1 135 ? 6.000 10.651 10.443 1.00 93.06 135 ALA A CA 1
ATOM 1020 C C . ALA A 1 135 ? 5.634 11.714 11.496 1.00 93.06 135 ALA A C 1
ATOM 1022 O O . ALA A 1 135 ? 6.318 11.824 12.511 1.00 93.06 135 ALA A O 1
ATOM 1023 N N . GLU A 1 136 ? 4.567 12.481 11.263 1.00 89.06 136 GLU A N 1
ATOM 1024 C CA . GLU A 1 136 ? 4.115 13.576 12.130 1.00 89.06 136 GLU A CA 1
ATOM 1025 C C . GLU A 1 136 ? 3.342 13.089 13.358 1.00 89.06 136 GLU A C 1
ATOM 1027 O O . GLU A 1 136 ? 3.426 13.701 14.422 1.00 89.06 136 GLU A O 1
ATOM 1032 N N . THR A 1 137 ? 2.578 12.002 13.224 1.00 77.75 137 THR A N 1
ATOM 1033 C CA . THR A 1 137 ? 1.591 11.612 14.240 1.00 77.75 137 THR A CA 1
ATOM 1034 C C . THR A 1 137 ? 2.240 11.179 15.554 1.00 77.75 137 THR A C 1
ATOM 1036 O O . THR A 1 137 ? 1.574 11.289 16.579 1.00 77.75 137 THR A O 1
ATOM 1039 N N . GLY A 1 138 ? 3.519 10.763 15.557 1.00 64.38 138 GLY A N 1
ATOM 1040 C CA . GLY A 1 138 ? 4.427 10.677 16.722 1.00 64.38 138 GLY A CA 1
ATOM 1041 C C . GLY A 1 138 ? 3.964 9.883 17.958 1.00 64.38 138 GLY A C 1
ATOM 1042 O O . GLY A 1 138 ? 4.712 9.774 18.922 1.00 64.38 138 GLY A O 1
ATOM 1043 N N . SER A 1 139 ? 2.747 9.345 17.941 1.00 69.38 139 SER A N 1
ATOM 1044 C CA . SER A 1 139 ? 1.966 8.864 19.089 1.00 69.38 139 SER A CA 1
ATOM 1045 C C . SER A 1 139 ? 1.698 7.364 19.024 1.00 69.38 139 SER A C 1
ATOM 1047 O O . SER A 1 139 ? 0.786 6.878 19.683 1.00 69.38 139 SER A O 1
ATOM 1049 N N . GLY A 1 140 ? 2.451 6.657 18.183 1.00 83.06 140 GLY A N 1
ATOM 1050 C CA . GLY A 1 140 ? 2.451 5.206 18.105 1.00 83.06 140 GLY A CA 1
ATOM 1051 C C . GLY A 1 140 ? 2.653 4.677 16.688 1.00 83.06 140 GLY A C 1
ATOM 1052 O O . GLY A 1 140 ? 2.807 5.455 15.740 1.00 83.06 140 GLY A O 1
ATOM 1053 N N . PRO A 1 141 ? 2.731 3.346 16.540 1.00 91.94 141 PRO A N 1
ATOM 1054 C CA . PRO A 1 141 ? 3.102 2.701 15.290 1.00 91.94 141 PRO A CA 1
ATOM 1055 C C . PRO A 1 141 ? 1.950 2.554 14.283 1.00 91.94 141 PRO A C 1
ATOM 1057 O O . PRO A 1 141 ? 2.216 2.077 13.181 1.00 91.94 141 PRO A O 1
ATOM 1060 N N . PHE A 1 142 ? 0.716 2.938 14.630 1.00 95.06 142 PHE A N 1
ATOM 1061 C CA . PHE A 1 142 ? -0.501 2.772 13.824 1.00 95.06 142 PHE A CA 1
ATOM 1062 C C . PHE A 1 142 ? -1.126 4.113 13.410 1.00 95.06 142 PHE A C 1
ATOM 1064 O O . PHE A 1 142 ? -0.761 5.182 13.905 1.00 95.06 142 PHE A O 1
ATOM 1071 N N . LEU A 1 143 ? -2.102 4.067 12.498 1.00 94.56 143 LEU A N 1
ATOM 1072 C CA . LEU A 1 143 ? -2.783 5.263 11.981 1.00 94.56 143 LEU A CA 1
ATOM 1073 C C . LEU A 1 143 ? -3.510 6.052 13.073 1.00 94.56 143 LEU A C 1
ATOM 1075 O O . LEU A 1 143 ? -3.621 7.272 12.983 1.00 94.56 143 LEU A O 1
ATOM 1079 N N . LEU A 1 144 ? -3.994 5.368 14.109 1.00 92.69 144 LEU A N 1
ATOM 1080 C CA . LEU A 1 144 ? -4.613 5.977 15.282 1.00 92.69 144 LEU A CA 1
ATOM 1081 C C . LEU A 1 144 ? -3.666 5.916 16.504 1.00 92.69 144 LEU A C 1
ATOM 1083 O O . LEU A 1 144 ? -4.096 5.795 17.651 1.00 92.69 144 LEU A O 1
ATOM 1087 N N . GLY A 1 145 ? -2.359 6.091 16.292 1.00 89.81 145 GLY A N 1
ATOM 1088 C CA . GLY A 1 145 ? -1.362 6.130 17.367 1.00 89.81 145 GLY A CA 1
ATOM 1089 C C . GLY A 1 145 ? -1.001 4.729 17.853 1.00 89.81 145 GLY A C 1
ATOM 1090 O O . GLY A 1 145 ? -0.455 3.941 17.087 1.00 89.81 145 GLY A O 1
ATOM 1091 N N . GLU A 1 146 ? -1.274 4.415 19.119 1.00 89.75 146 GLU A N 1
ATOM 1092 C CA . GLU A 1 146 ? -0.950 3.105 19.714 1.00 89.75 146 GLU A CA 1
ATOM 1093 C C . GLU A 1 146 ? -1.966 2.003 19.378 1.00 89.75 146 GLU A C 1
ATOM 1095 O O . GLU A 1 146 ? -1.691 0.818 19.567 1.00 89.75 146 GLU A O 1
ATOM 1100 N N . GLU A 1 147 ? -3.146 2.367 18.875 1.00 89.06 147 GLU A N 1
ATOM 1101 C CA . GLU A 1 147 ? -4.234 1.420 18.634 1.00 89.06 147 GLU A CA 1
ATOM 1102 C C . GLU A 1 147 ? -4.262 0.972 17.171 1.00 89.06 147 GLU A C 1
ATOM 1104 O O . GLU A 1 147 ? -4.421 1.787 16.259 1.00 89.06 147 GLU A O 1
ATOM 1109 N N . ARG A 1 148 ? -4.136 -0.345 16.954 1.00 93.81 148 ARG A N 1
ATOM 1110 C CA . ARG A 1 148 ? -4.420 -0.965 15.653 1.00 93.81 148 ARG A CA 1
ATOM 1111 C C . ARG A 1 148 ? -5.914 -0.875 15.388 1.00 93.81 148 ARG A C 1
ATOM 1113 O O . ARG A 1 148 ? -6.688 -1.172 16.285 1.00 93.81 148 ARG A O 1
ATOM 1120 N N . THR A 1 149 ? -6.310 -0.563 14.162 1.00 96.00 149 THR A N 1
ATOM 1121 C CA . THR A 1 149 ? -7.725 -0.507 13.771 1.00 96.00 149 THR A CA 1
ATOM 1122 C C . THR A 1 149 ? -7.968 -1.176 12.423 1.00 96.00 149 THR A C 1
ATOM 1124 O O . THR A 1 149 ? -7.036 -1.601 11.734 1.00 96.00 149 THR A O 1
ATOM 1127 N N . LEU A 1 150 ? -9.232 -1.239 11.997 1.00 96.12 150 LEU A N 1
ATOM 1128 C CA . LEU A 1 150 ? -9.585 -1.687 10.651 1.00 96.12 150 LEU A CA 1
ATOM 1129 C C . LEU A 1 150 ? -8.883 -0.850 9.567 1.00 96.12 150 LEU A C 1
ATOM 1131 O O . LEU A 1 150 ? -8.516 -1.394 8.527 1.00 96.12 150 LEU A O 1
ATOM 1135 N N . ALA A 1 151 ? -8.632 0.440 9.819 1.00 96.69 151 ALA A N 1
ATOM 1136 C CA . ALA A 1 151 ? -7.916 1.305 8.886 1.00 96.69 151 ALA A CA 1
ATOM 1137 C C . ALA A 1 151 ? -6.493 0.803 8.599 1.00 96.69 151 ALA A C 1
ATOM 1139 O O . ALA A 1 151 ? -6.057 0.842 7.449 1.00 96.69 151 ALA A O 1
ATOM 1140 N N . ASP A 1 152 ? -5.789 0.290 9.613 1.00 97.25 152 ASP A N 1
ATOM 1141 C CA . ASP A 1 152 ? -4.448 -0.269 9.439 1.00 97.25 152 ASP A CA 1
ATOM 1142 C C . ASP A 1 152 ? -4.492 -1.537 8.586 1.00 97.25 152 ASP A C 1
ATOM 1144 O O . ASP A 1 152 ? -3.720 -1.685 7.639 1.00 97.25 152 ASP A O 1
ATOM 1148 N N . ILE A 1 153 ? -5.455 -2.421 8.867 1.00 96.06 153 ILE A N 1
ATOM 1149 C CA . ILE A 1 153 ? -5.637 -3.676 8.129 1.00 96.06 153 ILE A CA 1
ATOM 1150 C C . ILE A 1 153 ? -5.927 -3.395 6.651 1.00 96.06 153 ILE A C 1
ATOM 1152 O O . ILE A 1 153 ? -5.270 -3.945 5.765 1.00 96.06 153 ILE A O 1
ATOM 1156 N N . VAL A 1 154 ? -6.882 -2.502 6.383 1.00 96.06 154 VAL A N 1
ATOM 1157 C CA . VAL A 1 154 ? -7.236 -2.064 5.027 1.00 96.06 154 VAL A CA 1
ATOM 1158 C C . VAL A 1 154 ? -6.032 -1.431 4.338 1.00 96.06 154 VAL A C 1
ATOM 1160 O O . VAL A 1 154 ? -5.735 -1.757 3.187 1.00 96.06 154 VAL A O 1
ATOM 1163 N N . GLY A 1 155 ? -5.311 -0.561 5.043 1.00 97.19 155 GLY A N 1
ATOM 1164 C CA . GLY A 1 155 ? -4.130 0.099 4.518 1.00 97.19 155 GLY A CA 1
ATOM 1165 C C . GLY A 1 155 ? -3.058 -0.891 4.077 1.00 97.19 155 GLY A C 1
ATOM 1166 O O . GLY A 1 155 ? -2.568 -0.791 2.950 1.00 97.19 155 GLY A O 1
ATOM 1167 N N . VAL A 1 156 ? -2.716 -1.865 4.926 1.00 97.00 156 VAL A N 1
ATOM 1168 C CA . VAL A 1 156 ? -1.734 -2.912 4.600 1.00 97.00 156 VAL A CA 1
ATOM 1169 C C . VAL A 1 156 ? -2.179 -3.677 3.359 1.00 97.00 156 VAL A C 1
ATOM 1171 O O . VAL A 1 156 ? -1.401 -3.792 2.415 1.00 97.00 156 VAL A O 1
ATOM 1174 N N . CYS A 1 157 ? -3.436 -4.130 3.310 1.00 93.88 157 CYS A N 1
ATOM 1175 C CA . CYS A 1 157 ? -3.986 -4.849 2.157 1.00 93.88 157 CYS A CA 1
ATOM 1176 C C . CYS A 1 157 ? -3.881 -4.052 0.847 1.00 93.88 157 CYS A C 1
ATOM 1178 O O . CYS A 1 157 ? -3.685 -4.638 -0.216 1.00 93.88 157 CYS A O 1
ATOM 1180 N N . VAL A 1 158 ? -3.986 -2.722 0.910 1.00 96.06 158 VAL A N 1
ATOM 1181 C CA . VAL A 1 158 ? -3.884 -1.847 -0.265 1.00 96.06 158 VAL A CA 1
ATOM 1182 C C . VAL A 1 158 ? -2.442 -1.608 -0.697 1.00 96.06 158 VAL A C 1
ATOM 1184 O O . VAL A 1 158 ? -2.159 -1.612 -1.897 1.00 96.06 158 VAL A O 1
ATOM 1187 N N . VAL A 1 159 ? -1.525 -1.367 0.242 1.00 97.44 159 VAL A N 1
ATOM 1188 C CA . VAL A 1 159 ? -0.173 -0.915 -0.116 1.00 97.44 159 VAL A CA 1
ATOM 1189 C C . VAL A 1 159 ? 0.850 -2.043 -0.209 1.00 97.44 159 VAL A C 1
ATOM 1191 O O . VAL A 1 159 ? 1.820 -1.901 -0.953 1.00 97.44 159 VAL A O 1
ATOM 1194 N N . LEU A 1 160 ? 0.659 -3.156 0.506 1.00 95.75 160 LEU A N 1
ATOM 1195 C CA . LEU A 1 160 ? 1.682 -4.191 0.677 1.00 95.75 160 LEU A CA 1
ATOM 1196 C C . LEU A 1 160 ? 2.194 -4.736 -0.660 1.00 95.75 160 LEU A C 1
ATOM 1198 O O . LEU A 1 160 ? 3.404 -4.782 -0.882 1.00 95.75 160 LEU A O 1
ATO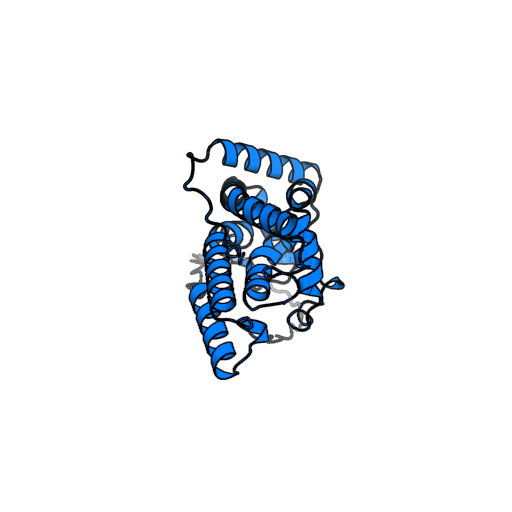M 1202 N N . ASP A 1 161 ? 1.294 -5.081 -1.580 1.00 94.56 161 ASP A N 1
ATOM 1203 C CA . ASP A 1 161 ? 1.675 -5.628 -2.886 1.00 94.56 161 ASP A CA 1
ATOM 1204 C C . ASP A 1 161 ? 2.491 -4.636 -3.723 1.00 94.56 161 ASP A C 1
ATOM 1206 O O . ASP A 1 161 ? 3.378 -5.048 -4.469 1.00 94.56 161 ASP A O 1
ATOM 1210 N N . ALA A 1 162 ? 2.267 -3.326 -3.573 1.00 96.62 162 ALA A N 1
ATOM 1211 C CA . ALA A 1 162 ? 3.088 -2.332 -4.257 1.00 96.62 162 ALA A CA 1
ATOM 1212 C C . ALA A 1 162 ? 4.538 -2.388 -3.756 1.00 96.62 162 ALA A C 1
ATOM 1214 O O . ALA A 1 162 ? 5.462 -2.426 -4.565 1.00 96.62 162 ALA A O 1
ATOM 1215 N N . PHE A 1 163 ? 4.754 -2.476 -2.442 1.00 96.56 163 PHE A N 1
ATOM 1216 C CA . PHE A 1 163 ? 6.098 -2.590 -1.859 1.00 96.56 163 PHE A CA 1
ATOM 1217 C C . PHE A 1 163 ? 6.767 -3.937 -2.168 1.00 96.56 163 PHE A C 1
ATOM 1219 O O . PHE A 1 163 ? 7.967 -3.987 -2.452 1.00 96.56 163 PHE A O 1
ATOM 1226 N N . ARG A 1 164 ? 5.991 -5.024 -2.174 1.00 95.06 164 ARG A N 1
ATOM 1227 C CA . ARG A 1 164 ? 6.487 -6.370 -2.489 1.00 95.06 164 ARG A CA 1
ATOM 1228 C C . ARG A 1 164 ? 6.848 -6.552 -3.955 1.00 95.06 164 ARG A C 1
ATOM 1230 O O . ARG A 1 164 ? 7.796 -7.271 -4.239 1.00 95.06 164 ARG A O 1
ATOM 1237 N N . LEU A 1 165 ? 6.106 -5.933 -4.875 1.00 96.06 165 LEU A N 1
ATOM 1238 C CA . LEU A 1 165 ? 6.182 -6.278 -6.297 1.00 96.06 165 LEU A CA 1
ATOM 1239 C C . LEU A 1 165 ? 6.656 -5.138 -7.200 1.00 96.06 165 LEU A C 1
ATOM 1241 O O . LEU A 1 165 ? 7.237 -5.433 -8.238 1.00 96.06 165 LEU A O 1
ATOM 1245 N N . ALA A 1 166 ? 6.401 -3.872 -6.848 1.00 96.44 166 ALA A N 1
ATOM 1246 C CA . ALA A 1 166 ? 6.485 -2.749 -7.790 1.00 96.44 166 ALA A CA 1
ATOM 1247 C C . ALA A 1 166 ? 7.315 -1.534 -7.337 1.00 96.44 166 ALA A C 1
ATOM 1249 O O . ALA A 1 166 ? 7.566 -0.638 -8.145 1.00 96.44 166 ALA A O 1
ATOM 1250 N N . LEU A 1 167 ? 7.708 -1.451 -6.064 1.00 96.62 167 LEU A N 1
ATOM 1251 C CA . LEU A 1 167 ? 8.482 -0.334 -5.514 1.00 96.62 167 LEU A CA 1
ATOM 1252 C C . LEU A 1 167 ? 9.917 -0.779 -5.175 1.00 96.62 167 LEU A C 1
ATOM 1254 O O . LEU A 1 167 ? 10.206 -1.131 -4.022 1.00 96.62 167 LEU A O 1
ATOM 1258 N N . PRO A 1 168 ? 10.835 -0.747 -6.162 1.00 95.25 168 PRO A N 1
ATOM 1259 C CA . PRO A 1 168 ? 12.233 -1.110 -5.949 1.00 95.25 168 PRO A CA 1
ATOM 1260 C C . PRO A 1 168 ? 12.931 -0.171 -4.959 1.00 95.25 168 PRO A C 1
ATOM 1262 O O . PRO A 1 168 ? 12.400 0.887 -4.603 1.00 95.25 168 PRO A O 1
ATOM 1265 N N . GLY A 1 169 ? 14.139 -0.546 -4.524 1.00 93.69 169 GLY A N 1
ATOM 1266 C CA . GLY A 1 169 ? 14.878 0.102 -3.429 1.00 93.69 169 GLY A CA 1
ATOM 1267 C C . GLY A 1 169 ? 14.885 1.636 -3.489 1.00 93.69 169 GLY A C 1
ATOM 1268 O O . GLY A 1 169 ? 14.380 2.274 -2.558 1.00 93.69 169 GLY A O 1
ATOM 1269 N N . PRO A 1 170 ? 15.356 2.236 -4.598 1.00 92.62 170 PRO A N 1
ATOM 1270 C CA . PRO A 1 170 ? 15.424 3.686 -4.795 1.00 92.62 170 PRO A CA 1
ATOM 1271 C C . PRO A 1 170 ? 14.072 4.411 -4.764 1.00 92.62 170 PRO A C 1
ATOM 1273 O O . PRO A 1 170 ? 14.017 5.623 -4.545 1.00 92.62 170 PRO A O 1
ATOM 1276 N N . VAL A 1 171 ? 12.972 3.700 -5.022 1.00 94.00 171 VAL A N 1
ATOM 1277 C CA . VAL A 1 171 ? 11.618 4.260 -4.972 1.00 94.00 171 VAL A CA 1
ATOM 1278 C C . VAL A 1 171 ? 11.048 4.132 -3.564 1.00 94.00 171 VAL A C 1
ATOM 1280 O O . VAL A 1 171 ? 10.533 5.118 -3.033 1.00 94.00 171 VAL A O 1
ATOM 1283 N N . ARG A 1 172 ? 11.145 2.944 -2.948 1.00 95.19 172 ARG A N 1
ATOM 1284 C CA . ARG A 1 172 ? 10.547 2.677 -1.630 1.00 95.19 172 ARG A CA 1
ATOM 1285 C C . ARG A 1 172 ? 11.249 3.396 -0.482 1.00 95.19 172 ARG A C 1
ATOM 1287 O O . ARG A 1 172 ? 10.587 3.729 0.494 1.00 95.19 172 ARG A O 1
ATOM 1294 N N . CYS A 1 173 ? 12.552 3.679 -0.590 1.00 93.88 173 CYS A N 1
ATOM 1295 C CA . CYS A 1 173 ? 13.317 4.332 0.481 1.00 93.88 173 CYS A CA 1
ATOM 1296 C C . CYS A 1 173 ? 12.814 5.747 0.820 1.00 93.88 173 CYS A C 1
ATOM 1298 O O . CYS A 1 173 ? 13.106 6.265 1.893 1.00 93.88 173 CYS A O 1
ATOM 1300 N N . ARG A 1 174 ? 12.016 6.350 -0.072 1.00 94.69 174 ARG A N 1
ATOM 1301 C CA . ARG A 1 174 ? 11.356 7.645 0.125 1.00 94.69 174 ARG A CA 1
ATOM 1302 C C . ARG A 1 174 ? 10.176 7.590 1.107 1.00 94.69 174 ARG A C 1
ATOM 1304 O O . ARG A 1 174 ? 9.687 8.651 1.468 1.00 94.69 174 ARG A O 1
ATOM 1311 N N . TYR A 1 175 ? 9.718 6.399 1.503 1.00 96.75 175 TYR A N 1
ATOM 1312 C CA . TYR A 1 175 ? 8.544 6.199 2.361 1.00 96.75 175 TYR A CA 1
ATOM 1313 C C . TYR A 1 175 ? 8.919 5.506 3.677 1.00 96.75 175 TYR A C 1
ATOM 1315 O O . TYR A 1 175 ? 8.457 4.407 3.996 1.00 96.75 175 TYR A O 1
ATOM 1323 N N . GLY A 1 176 ? 9.845 6.117 4.417 1.00 95.81 176 GLY A N 1
ATOM 1324 C CA . GLY A 1 176 ? 10.411 5.518 5.623 1.00 95.81 176 GLY A CA 1
ATOM 1325 C C . GLY A 1 176 ? 9.388 5.301 6.742 1.00 95.81 176 GLY A C 1
ATOM 1326 O O . GLY A 1 176 ? 9.510 4.329 7.487 1.00 95.81 176 GLY A O 1
ATOM 1327 N N . ALA A 1 177 ? 8.385 6.172 6.875 1.00 96.50 177 ALA A N 1
ATOM 1328 C CA . ALA A 1 177 ? 7.348 6.027 7.892 1.00 96.50 177 ALA A CA 1
ATOM 1329 C C . ALA A 1 177 ? 6.342 4.934 7.520 1.00 96.50 177 ALA A C 1
ATOM 1331 O O . ALA A 1 177 ? 6.002 4.122 8.379 1.00 96.50 177 ALA A O 1
ATOM 1332 N N . ILE A 1 178 ? 5.964 4.828 6.240 1.00 97.38 178 ILE A N 1
ATOM 1333 C CA . ILE A 1 178 ? 5.146 3.711 5.742 1.00 97.38 178 ILE A CA 1
ATOM 1334 C C . ILE A 1 178 ? 5.855 2.379 5.978 1.00 97.38 178 ILE A C 1
ATOM 1336 O O . ILE A 1 178 ? 5.223 1.435 6.435 1.00 97.38 178 ILE A O 1
ATOM 1340 N N . LEU A 1 179 ? 7.163 2.285 5.716 1.00 95.88 179 LEU A N 1
ATOM 1341 C CA . LEU A 1 179 ? 7.920 1.049 5.949 1.00 95.88 179 LEU A CA 1
ATOM 1342 C C . LEU A 1 179 ? 7.914 0.629 7.429 1.00 95.88 179 LEU A C 1
ATOM 1344 O O . LEU A 1 179 ? 7.744 -0.553 7.730 1.00 95.88 179 LEU A O 1
ATOM 1348 N N . ARG A 1 180 ? 8.056 1.586 8.357 1.00 95.31 180 ARG A N 1
ATOM 1349 C CA . ARG A 1 180 ? 7.954 1.310 9.801 1.00 95.31 180 ARG A CA 1
ATOM 1350 C C . ARG A 1 180 ? 6.547 0.870 10.200 1.00 95.31 180 ARG A C 1
ATOM 1352 O O . ARG A 1 180 ? 6.410 -0.121 10.910 1.00 95.31 180 ARG A O 1
ATOM 1359 N N . TRP A 1 181 ? 5.525 1.572 9.718 1.00 96.75 181 TRP A N 1
ATOM 1360 C CA . TRP A 1 181 ? 4.122 1.239 9.966 1.00 96.75 181 TRP A CA 1
ATOM 1361 C C . TRP A 1 181 ? 3.751 -0.142 9.403 1.00 96.75 181 TRP A C 1
ATOM 1363 O O . TRP A 1 181 ? 3.163 -0.951 10.115 1.00 96.75 181 TRP A O 1
ATOM 1373 N N . LEU A 1 182 ? 4.184 -0.478 8.181 1.00 96.31 182 LEU A N 1
ATOM 1374 C CA . LEU A 1 182 ? 4.019 -1.815 7.601 1.00 96.31 182 LEU A CA 1
ATOM 1375 C C . LEU A 1 182 ? 4.681 -2.885 8.469 1.00 96.31 182 LEU A C 1
ATOM 1377 O O . LEU A 1 182 ? 4.055 -3.893 8.775 1.00 96.31 182 LEU A O 1
ATOM 1381 N N . SER A 1 183 ? 5.924 -2.659 8.902 1.00 94.62 183 SER A N 1
ATOM 1382 C CA . SER A 1 183 ? 6.630 -3.595 9.783 1.00 94.62 183 SER A CA 1
ATOM 1383 C C . SER A 1 183 ? 5.900 -3.803 11.114 1.00 94.62 183 SER A C 1
ATOM 1385 O O . SER A 1 183 ? 5.860 -4.924 11.616 1.00 94.62 183 SER A O 1
ATOM 1387 N N . ALA A 1 184 ? 5.296 -2.755 11.680 1.00 95.19 184 ALA A N 1
ATOM 1388 C CA . ALA A 1 184 ? 4.483 -2.875 12.885 1.00 95.19 184 ALA A CA 1
ATOM 1389 C C . ALA A 1 184 ? 3.184 -3.651 12.630 1.00 95.19 184 ALA A C 1
ATOM 1391 O O . ALA A 1 184 ? 2.861 -4.566 13.384 1.00 95.19 184 ALA A O 1
ATOM 1392 N N . CYS A 1 185 ? 2.471 -3.342 11.545 1.00 96.38 185 CYS A N 1
ATOM 1393 C CA . CYS A 1 185 ? 1.223 -4.016 11.206 1.00 96.38 185 CYS A CA 1
ATOM 1394 C C . CYS A 1 185 ? 1.424 -5.495 10.865 1.00 96.38 185 CYS A C 1
ATOM 1396 O O . CYS A 1 185 ? 0.617 -6.322 11.262 1.00 96.38 185 CYS A O 1
ATOM 1398 N N . LEU A 1 186 ? 2.510 -5.862 10.185 1.00 95.75 186 LEU A N 1
ATOM 1399 C CA . LEU A 1 186 ? 2.790 -7.256 9.822 1.00 95.75 186 LEU A CA 1
ATOM 1400 C C . LEU A 1 186 ? 3.115 -8.155 11.027 1.00 95.75 186 LEU A C 1
ATOM 1402 O O . LEU A 1 186 ? 3.184 -9.370 10.874 1.00 95.75 186 LEU A O 1
ATOM 1406 N N . LYS A 1 187 ? 3.303 -7.586 12.223 1.00 94.44 187 LYS A N 1
ATOM 1407 C CA . LYS A 1 187 ? 3.436 -8.345 13.479 1.00 94.44 187 LYS A CA 1
ATOM 1408 C C . LYS A 1 187 ? 2.090 -8.702 14.109 1.00 94.44 187 LYS A C 1
ATOM 1410 O O . LYS A 1 187 ? 2.070 -9.373 15.131 1.00 94.44 187 LYS A O 1
ATOM 1415 N N . LEU A 1 188 ? 0.983 -8.214 13.551 1.00 90.50 188 LEU A N 1
ATOM 1416 C CA . LEU A 1 188 ? -0.354 -8.524 14.038 1.00 90.50 188 LEU A CA 1
ATOM 1417 C C . LEU A 1 188 ? -0.786 -9.911 13.551 1.00 90.50 188 LEU A C 1
ATOM 1419 O O . LEU A 1 188 ? -0.586 -10.241 12.382 1.00 90.50 188 LEU A O 1
ATOM 1423 N N . ASP A 1 189 ? -1.495 -10.650 14.405 1.00 90.12 189 ASP A N 1
ATOM 1424 C CA . ASP A 1 189 ? -1.998 -12.007 14.129 1.00 90.12 189 ASP A CA 1
ATOM 1425 C C . ASP A 1 189 ? -2.797 -12.103 12.817 1.00 90.12 189 ASP A C 1
ATOM 1427 O O . ASP A 1 189 ? -2.754 -13.101 12.100 1.00 90.12 189 ASP A O 1
ATOM 1431 N N . ALA A 1 190 ? -3.478 -11.015 12.439 1.00 88.00 190 ALA A N 1
ATOM 1432 C CA . ALA A 1 190 ? -4.222 -10.902 11.184 1.00 88.00 190 ALA A CA 1
ATOM 1433 C C . ALA A 1 190 ? -3.370 -11.184 9.926 1.00 88.00 190 ALA A C 1
ATOM 1435 O O . ALA A 1 190 ? -3.921 -11.534 8.880 1.00 88.00 190 ALA A O 1
ATOM 1436 N N . PHE A 1 191 ? -2.043 -11.051 10.016 1.00 92.06 191 PHE A N 1
ATOM 1437 C CA . PHE A 1 191 ? -1.102 -11.247 8.914 1.00 92.06 191 PHE A CA 1
ATOM 1438 C C . PHE A 1 191 ? -0.206 -12.484 9.074 1.00 92.06 191 PHE A C 1
ATOM 1440 O O . PHE A 1 191 ? 0.677 -12.709 8.245 1.00 92.06 191 PHE A O 1
ATOM 1447 N N . GLU A 1 192 ? -0.449 -13.346 10.065 1.00 89.38 192 GLU A N 1
ATOM 1448 C CA . GLU A 1 192 ? 0.291 -14.611 10.205 1.00 89.38 192 GLU A CA 1
ATOM 1449 C C . GLU A 1 192 ? 0.169 -15.495 8.959 1.00 89.38 192 GLU A C 1
ATOM 1451 O O . GLU A 1 192 ? 1.137 -16.128 8.542 1.00 89.38 192 GLU A O 1
ATOM 1456 N N . CYS A 1 193 ? -0.994 -15.482 8.300 1.00 84.19 193 CYS A N 1
ATOM 1457 C CA . CYS A 1 193 ? -1.242 -16.285 7.101 1.00 84.19 193 CYS A CA 1
ATOM 1458 C C . CYS A 1 193 ? -0.352 -15.912 5.902 1.00 84.19 193 CYS A C 1
ATOM 1460 O O . CYS A 1 193 ? -0.189 -16.719 4.989 1.00 84.19 193 CYS A O 1
ATOM 1462 N N . ILE A 1 194 ? 0.242 -14.714 5.905 1.00 83.88 194 ILE A N 1
ATOM 1463 C CA . ILE A 1 194 ? 1.221 -14.273 4.901 1.00 83.88 194 ILE A CA 1
ATOM 1464 C C . ILE A 1 194 ? 2.665 -14.322 5.431 1.00 83.88 194 ILE A C 1
ATOM 1466 O O . ILE A 1 194 ? 3.562 -13.762 4.806 1.00 83.88 194 ILE A O 1
ATOM 1470 N N . GLY A 1 195 ? 2.885 -15.003 6.561 1.00 83.56 195 GLY A N 1
ATOM 1471 C CA . GLY A 1 195 ? 4.182 -15.187 7.218 1.00 83.56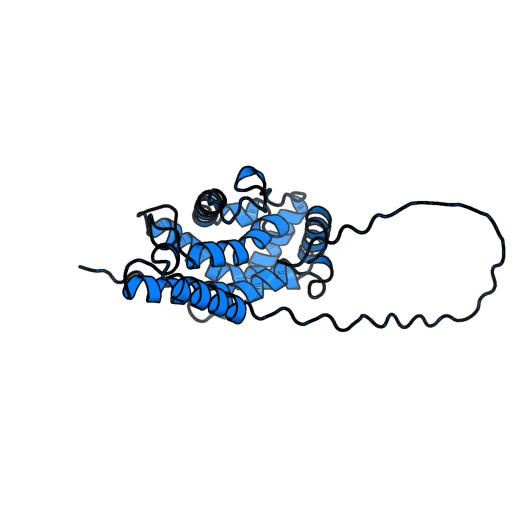 195 GLY A CA 1
ATOM 1472 C C . GLY A 1 195 ? 4.608 -14.033 8.132 1.00 83.56 195 GLY A C 1
ATOM 1473 O O . GLY A 1 195 ? 5.760 -13.990 8.559 1.00 83.56 195 GLY A O 1
ATOM 1474 N N . GLY A 1 196 ? 3.703 -13.098 8.440 1.00 87.81 196 GLY A N 1
ATOM 1475 C CA . GLY A 1 196 ? 3.989 -11.949 9.297 1.00 87.81 196 GLY A CA 1
ATOM 1476 C C . GLY A 1 196 ? 5.116 -11.056 8.762 1.00 87.81 196 GLY A C 1
ATOM 1477 O O . GLY A 1 196 ? 5.312 -10.936 7.553 1.00 87.81 196 GLY A O 1
ATOM 1478 N N . ALA A 1 197 ? 5.867 -10.417 9.664 1.00 85.88 197 ALA A N 1
ATOM 1479 C CA . ALA A 1 197 ? 6.956 -9.507 9.294 1.00 85.88 197 ALA A CA 1
ATOM 1480 C C . ALA A 1 197 ? 8.098 -10.199 8.524 1.00 85.88 197 ALA A C 1
ATOM 1482 O O . ALA A 1 197 ? 8.655 -9.599 7.609 1.00 85.88 197 ALA A O 1
ATOM 1483 N N . GLU A 1 198 ? 8.406 -11.455 8.856 1.00 86.19 198 GLU A N 1
ATOM 1484 C CA . GLU A 1 198 ? 9.494 -12.227 8.234 1.00 86.19 198 GLU A CA 1
ATOM 1485 C C . GLU A 1 198 ? 9.080 -12.867 6.896 1.00 86.19 198 GLU A C 1
ATOM 1487 O O . GLU A 1 198 ? 9.923 -13.175 6.061 1.00 86.19 198 GLU A O 1
ATOM 1492 N N . GLY A 1 199 ? 7.777 -13.056 6.658 1.00 84.62 199 GLY A N 1
ATOM 1493 C CA . GLY A 1 199 ? 7.247 -13.625 5.412 1.00 84.62 199 GLY A CA 1
ATOM 1494 C C . GLY A 1 199 ? 7.141 -12.635 4.250 1.00 84.62 199 GLY A C 1
ATOM 1495 O O . GLY A 1 199 ? 6.756 -13.010 3.135 1.00 84.62 199 GLY A O 1
ATOM 1496 N N . VAL A 1 200 ? 7.451 -11.359 4.492 1.00 87.75 200 VAL A N 1
ATOM 1497 C CA . VAL A 1 200 ? 7.333 -10.290 3.502 1.00 87.75 200 VAL A CA 1
ATOM 1498 C C . VAL A 1 200 ? 8.708 -9.872 3.000 1.00 87.75 200 VAL A C 1
ATOM 1500 O O . VAL A 1 200 ? 9.440 -9.130 3.646 1.00 87.75 200 VAL A O 1
ATOM 1503 N N . GLU A 1 201 ? 9.000 -10.265 1.766 1.00 91.25 201 GLU A N 1
ATOM 1504 C CA . GLU A 1 201 ? 10.146 -9.761 1.013 1.00 91.25 201 GLU A CA 1
ATOM 1505 C C . GLU A 1 201 ? 9.727 -8.615 0.083 1.00 91.25 201 GLU A C 1
ATOM 1507 O O . GLU A 1 201 ? 8.707 -8.688 -0.616 1.00 91.25 201 GLU A O 1
ATOM 1512 N N . PHE A 1 202 ? 10.524 -7.544 0.065 1.00 94.44 202 PHE A N 1
ATOM 1513 C CA . PHE A 1 202 ? 10.357 -6.438 -0.878 1.00 94.44 202 PHE A CA 1
ATOM 1514 C C . PHE A 1 202 ? 11.079 -6.716 -2.192 1.00 94.44 202 PHE A C 1
ATOM 1516 O O . PHE A 1 202 ? 12.140 -7.338 -2.210 1.00 94.44 202 PHE A O 1
ATOM 1523 N N . CYS A 1 203 ? 10.538 -6.195 -3.294 1.00 93.62 203 CYS A N 1
ATOM 1524 C CA . CYS A 1 203 ? 11.138 -6.398 -4.608 1.00 93.62 203 CYS A CA 1
ATOM 1525 C C . CYS A 1 203 ? 12.569 -5.842 -4.693 1.00 93.62 203 CYS A C 1
ATOM 1527 O O . CYS A 1 203 ? 12.882 -4.766 -4.177 1.00 93.62 203 CYS A O 1
ATOM 1529 N N . ALA A 1 204 ? 13.430 -6.565 -5.398 1.00 91.88 204 ALA A N 1
ATOM 1530 C CA . ALA A 1 204 ? 14.746 -6.103 -5.814 1.00 91.88 204 ALA A CA 1
ATOM 1531 C C . ALA A 1 204 ? 14.871 -6.351 -7.316 1.00 91.88 204 ALA A C 1
ATOM 1533 O O . ALA A 1 204 ? 14.617 -7.467 -7.780 1.00 91.88 204 ALA A O 1
ATOM 1534 N N . TRP A 1 205 ? 15.205 -5.315 -8.080 1.00 93.88 205 TRP A N 1
ATOM 1535 C CA . TRP A 1 205 ? 15.415 -5.425 -9.524 1.00 93.88 205 TRP A CA 1
ATOM 1536 C C . TRP A 1 205 ? 16.865 -5.054 -9.865 1.00 93.88 205 TRP A C 1
ATOM 1538 O O . TRP A 1 205 ? 17.570 -4.491 -9.026 1.00 93.88 205 TRP A O 1
ATOM 1548 N N . PRO A 1 206 ? 17.354 -5.356 -11.080 1.00 95.94 206 PRO A N 1
ATOM 1549 C CA . PRO A 1 206 ? 18.635 -4.829 -11.531 1.00 95.94 206 PRO A CA 1
ATOM 1550 C C . PRO A 1 206 ? 18.651 -3.302 -11.455 1.00 95.94 206 PRO A C 1
ATOM 1552 O O . PRO A 1 206 ? 17.684 -2.653 -11.854 1.00 95.94 206 PRO A O 1
ATOM 1555 N N . ALA A 1 207 ? 19.761 -2.734 -10.981 1.00 95.31 207 ALA A N 1
ATOM 1556 C CA . ALA A 1 207 ? 19.885 -1.299 -10.709 1.00 95.31 207 ALA A CA 1
ATOM 1557 C C . ALA A 1 207 ? 19.513 -0.416 -11.916 1.00 95.31 207 ALA A C 1
ATOM 1559 O O . ALA A 1 207 ? 18.881 0.627 -11.752 1.00 95.31 207 ALA A O 1
ATOM 1560 N N . GLU A 1 208 ? 19.853 -0.859 -13.128 1.00 96.31 208 GLU A N 1
ATOM 1561 C CA . GLU A 1 208 ? 19.508 -0.170 -14.377 1.00 96.31 208 GLU A CA 1
ATOM 1562 C C . GLU A 1 208 ? 17.989 -0.045 -14.568 1.00 96.31 208 GLU A C 1
ATOM 1564 O O . GLU A 1 208 ? 17.484 1.020 -14.926 1.00 96.31 208 GLU A O 1
ATOM 1569 N N . GLU A 1 209 ? 17.239 -1.108 -14.274 1.00 96.88 209 GLU A N 1
ATOM 1570 C CA . GLU A 1 209 ? 15.780 -1.114 -14.389 1.00 96.88 209 GLU A CA 1
ATOM 1571 C C . GLU A 1 209 ? 15.117 -0.287 -13.285 1.00 96.88 209 GLU A C 1
ATOM 1573 O O . GLU A 1 209 ? 14.140 0.420 -13.550 1.00 96.88 209 GLU A O 1
ATOM 1578 N N . GLU A 1 210 ? 15.653 -0.339 -12.060 1.00 95.25 210 GLU A N 1
ATOM 1579 C CA . GLU A 1 210 ? 15.168 0.470 -10.936 1.00 95.25 210 GLU A CA 1
ATOM 1580 C C . GLU A 1 210 ? 15.284 1.966 -11.242 1.00 95.25 210 GLU A C 1
ATOM 1582 O O . GLU A 1 210 ? 14.317 2.717 -11.069 1.00 95.25 210 GLU A O 1
ATOM 1587 N N . GLU A 1 211 ? 16.444 2.398 -11.742 1.00 95.44 211 GLU A N 1
ATOM 1588 C CA . GLU A 1 211 ? 16.687 3.802 -12.063 1.00 95.44 211 GLU A CA 1
ATOM 1589 C C . GLU A 1 211 ? 15.881 4.250 -13.291 1.00 95.44 211 GLU A C 1
ATOM 1591 O O . GLU A 1 211 ? 15.282 5.331 -13.277 1.00 95.44 211 GLU A O 1
ATOM 1596 N N . ALA A 1 212 ? 15.763 3.401 -14.318 1.00 96.25 212 ALA A N 1
ATOM 1597 C CA . ALA A 1 212 ? 14.923 3.678 -15.482 1.00 96.25 212 ALA A CA 1
ATOM 1598 C C . ALA A 1 212 ? 13.438 3.819 -15.106 1.00 96.25 212 ALA A C 1
ATOM 1600 O O . ALA A 1 212 ? 12.734 4.691 -15.626 1.00 96.25 212 ALA A O 1
ATOM 1601 N N . PHE A 1 213 ? 12.932 2.976 -14.203 1.00 96.81 213 PHE A N 1
ATOM 1602 C CA . PHE A 1 213 ? 11.556 3.073 -13.716 1.00 96.81 213 PHE A CA 1
ATOM 1603 C C . PHE A 1 213 ? 11.333 4.322 -12.861 1.00 96.81 213 PHE A C 1
ATOM 1605 O O . PHE A 1 213 ? 10.368 5.059 -13.087 1.00 96.81 213 PHE A O 1
ATOM 1612 N N . LYS A 1 214 ? 12.246 4.602 -11.923 1.00 96.00 214 LYS A N 1
ATOM 1613 C CA . LYS A 1 214 ? 12.218 5.813 -11.094 1.00 96.00 214 LYS A CA 1
ATOM 1614 C C . LYS A 1 214 ? 12.181 7.077 -11.951 1.00 96.00 214 LYS A C 1
ATOM 1616 O O . LYS A 1 214 ? 11.309 7.918 -11.728 1.00 96.00 214 LYS A O 1
ATOM 1621 N N . THR A 1 215 ? 13.052 7.164 -12.955 1.00 96.69 215 THR A N 1
ATOM 1622 C CA . THR A 1 215 ? 13.144 8.308 -13.873 1.00 96.69 215 THR A CA 1
ATOM 1623 C C . THR A 1 215 ? 11.838 8.513 -14.635 1.00 96.69 215 THR A C 1
ATOM 1625 O O . THR A 1 215 ? 11.244 9.587 -14.556 1.00 96.69 215 THR A O 1
ATOM 1628 N N . ARG A 1 216 ? 11.298 7.463 -15.273 1.00 96.81 216 ARG A N 1
ATOM 1629 C CA . ARG A 1 216 ? 10.009 7.545 -15.987 1.00 96.81 216 ARG A CA 1
ATOM 1630 C C . ARG A 1 216 ? 8.856 7.969 -15.079 1.00 96.81 216 ARG A C 1
ATOM 1632 O O . ARG A 1 216 ? 7.994 8.738 -15.493 1.00 96.81 216 ARG A O 1
ATOM 1639 N N . ALA A 1 217 ? 8.820 7.483 -13.840 1.00 95.94 217 ALA A N 1
ATOM 1640 C CA . ALA A 1 217 ? 7.784 7.861 -12.883 1.00 95.94 217 ALA A CA 1
ATOM 1641 C C . ALA A 1 217 ? 7.964 9.294 -12.340 1.00 95.94 217 ALA A C 1
ATOM 1643 O O . ALA A 1 217 ? 6.989 9.930 -11.931 1.00 95.94 217 ALA A O 1
ATOM 1644 N N . ASP A 1 218 ? 9.192 9.812 -12.291 1.00 95.56 218 ASP A N 1
ATOM 1645 C CA . ASP A 1 218 ? 9.485 11.212 -11.961 1.00 95.56 218 ASP A CA 1
ATOM 1646 C C . ASP A 1 218 ? 9.079 12.140 -13.131 1.00 95.56 218 ASP A C 1
ATOM 1648 O O . ASP A 1 218 ? 8.384 13.132 -12.908 1.00 95.56 218 ASP A O 1
ATOM 1652 N N . GLU A 1 219 ? 9.351 11.758 -14.382 1.00 96.25 219 GLU A N 1
ATOM 1653 C CA . GLU A 1 219 ? 8.874 12.471 -15.579 1.00 96.25 219 GLU A CA 1
ATOM 1654 C C . GLU A 1 219 ? 7.345 12.462 -15.720 1.00 96.25 219 GLU A C 1
ATOM 1656 O O . GLU A 1 219 ? 6.737 13.483 -16.044 1.00 96.25 219 GLU A O 1
ATOM 1661 N N . ALA A 1 220 ? 6.703 11.315 -15.481 1.00 95.69 220 ALA A N 1
ATOM 1662 C CA . ALA A 1 220 ? 5.247 11.192 -15.526 1.00 95.69 220 ALA A CA 1
ATOM 1663 C C . ALA A 1 220 ? 4.576 12.058 -14.450 1.00 95.69 220 ALA A C 1
ATOM 1665 O O . ALA A 1 220 ? 3.544 12.675 -14.711 1.00 95.69 220 ALA A O 1
ATOM 1666 N N . LEU A 1 221 ? 5.184 12.161 -13.261 1.00 94.00 221 LEU A N 1
ATOM 1667 C CA . LEU A 1 221 ? 4.711 13.058 -12.208 1.00 94.00 221 LEU A CA 1
ATOM 1668 C C . LEU A 1 221 ? 4.790 14.523 -12.644 1.00 94.00 221 LEU A C 1
ATOM 1670 O O . LEU A 1 221 ? 3.831 15.258 -12.434 1.00 94.00 221 LEU A O 1
ATOM 1674 N N . ALA A 1 222 ? 5.896 14.940 -13.265 1.00 93.94 222 ALA A N 1
ATOM 1675 C CA . ALA A 1 222 ? 6.074 16.316 -13.729 1.00 93.94 222 ALA A CA 1
ATOM 1676 C C . ALA A 1 222 ? 5.051 16.730 -14.806 1.00 93.94 222 ALA A C 1
ATOM 1678 O O . ALA A 1 222 ? 4.755 17.912 -14.952 1.00 93.94 222 ALA A O 1
ATOM 1679 N N . LYS A 1 223 ? 4.498 15.759 -15.545 1.00 91.94 223 LYS A N 1
ATOM 1680 C CA . LYS A 1 223 ? 3.480 15.967 -16.589 1.00 91.94 223 LYS A CA 1
ATOM 1681 C C . LYS A 1 223 ? 2.043 15.929 -16.065 1.00 91.94 223 LYS A C 1
ATOM 1683 O O . LYS A 1 223 ? 1.121 16.222 -16.825 1.00 91.94 223 LYS A O 1
ATOM 1688 N N . LEU A 1 224 ? 1.820 15.537 -14.808 1.00 86.62 224 LEU A N 1
ATOM 1689 C CA . LEU A 1 224 ? 0.472 15.521 -14.249 1.00 86.62 224 LEU A CA 1
ATOM 1690 C C . LEU A 1 224 ? -0.044 16.962 -14.095 1.00 86.62 224 LEU A C 1
ATOM 1692 O O . LEU A 1 224 ? 0.679 17.809 -13.569 1.00 86.62 224 LEU A O 1
ATOM 1696 N N . PRO A 1 225 ? -1.293 17.253 -14.508 1.00 82.25 225 PRO A N 1
ATOM 1697 C CA . PRO A 1 225 ? -1.902 18.553 -14.248 1.00 82.25 225 PRO A CA 1
ATOM 1698 C C . PRO A 1 225 ? -1.921 18.821 -12.740 1.00 82.25 225 PRO A C 1
ATOM 1700 O O . PRO A 1 225 ? -1.987 17.873 -11.951 1.00 82.25 225 PRO A O 1
ATOM 1703 N N . SER A 1 226 ? -1.870 20.094 -12.330 1.00 69.25 226 SER A N 1
ATOM 1704 C CA . SER A 1 226 ? -1.972 20.459 -10.914 1.00 69.25 226 SER A CA 1
ATOM 1705 C C . SER A 1 226 ? -3.242 19.834 -10.326 1.00 69.25 226 SER A C 1
ATOM 1707 O O . SER A 1 226 ? -4.367 20.122 -10.732 1.00 69.25 226 SER A O 1
ATOM 1709 N N . ARG A 1 227 ? -3.049 18.858 -9.436 1.00 63.97 227 ARG A N 1
ATOM 1710 C CA . ARG A 1 227 ? -4.131 18.009 -8.932 1.00 63.97 227 ARG A CA 1
ATOM 1711 C C . ARG A 1 227 ? -4.863 18.675 -7.775 1.00 63.97 227 ARG A C 1
ATOM 1713 O O . ARG A 1 227 ? -4.282 19.457 -7.025 1.00 63.97 227 ARG A O 1
ATOM 1720 N N . ALA A 1 228 ? -6.123 18.276 -7.600 1.00 59.50 228 ALA A N 1
ATOM 1721 C CA . ALA A 1 228 ? -6.850 18.461 -6.352 1.00 59.50 228 ALA A CA 1
ATOM 1722 C C . ALA A 1 228 ? -5.999 17.962 -5.171 1.00 59.50 228 ALA A C 1
ATOM 1724 O O . ALA A 1 228 ? -5.311 16.941 -5.279 1.00 59.50 228 ALA A O 1
ATOM 1725 N N . ALA A 1 229 ? -6.027 18.702 -4.063 1.00 72.06 229 ALA A N 1
ATOM 1726 C CA . ALA A 1 229 ? -5.273 18.353 -2.868 1.00 72.06 229 ALA A CA 1
ATOM 1727 C C . ALA A 1 229 ? -5.654 16.943 -2.391 1.00 72.06 229 ALA A C 1
ATOM 1729 O O . ALA A 1 229 ? -6.837 16.611 -2.298 1.00 72.06 229 ALA A O 1
ATOM 1730 N N . VAL A 1 230 ? -4.650 16.117 -2.082 1.00 85.00 230 VAL A N 1
ATOM 1731 C CA . VAL A 1 230 ? -4.883 14.846 -1.390 1.00 85.00 230 VAL A CA 1
ATOM 1732 C C . VAL A 1 230 ? -5.457 15.177 -0.017 1.00 85.00 230 VAL A C 1
ATOM 1734 O O . VAL A 1 230 ? -4.807 15.849 0.783 1.00 85.00 230 VAL A O 1
ATOM 1737 N N . VAL A 1 231 ? -6.678 14.718 0.245 1.00 86.31 231 VAL A N 1
ATOM 1738 C CA . VAL A 1 231 ? -7.323 14.897 1.545 1.00 86.31 231 VAL A CA 1
ATOM 1739 C C . VAL A 1 231 ? -6.803 13.812 2.478 1.00 86.31 231 VAL A C 1
ATOM 1741 O O . VAL A 1 231 ? -7.126 12.638 2.316 1.00 86.31 231 VAL A O 1
ATOM 1744 N N . VAL A 1 232 ? -5.965 14.213 3.431 1.00 88.75 232 VAL A N 1
ATOM 1745 C CA . VAL A 1 232 ? -5.478 13.337 4.502 1.00 88.75 232 VAL A CA 1
ATOM 1746 C C . VAL A 1 232 ? -6.423 13.462 5.696 1.00 88.75 232 VAL A C 1
ATOM 1748 O O . VAL A 1 232 ? -6.684 14.598 6.110 1.00 88.75 232 VAL A O 1
ATOM 1751 N N . PRO A 1 233 ? -6.919 12.345 6.258 1.00 89.06 233 PRO A N 1
ATOM 1752 C CA . PRO A 1 233 ? -7.683 12.359 7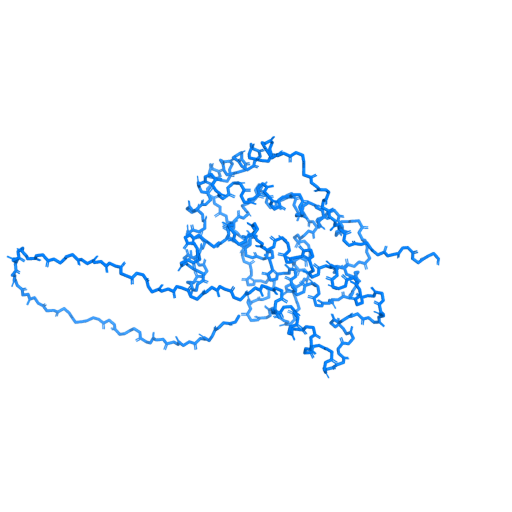.502 1.00 89.06 233 PRO A CA 1
ATOM 1753 C C . PRO A 1 233 ? -6.893 13.052 8.615 1.00 89.06 233 PRO A C 1
ATOM 1755 O O . PRO A 1 233 ? -5.685 12.851 8.759 1.00 89.06 233 PRO A O 1
ATOM 1758 N N . ARG A 1 234 ? -7.553 13.894 9.410 1.00 83.69 234 ARG A N 1
ATOM 1759 C CA . ARG A 1 234 ? -6.896 14.634 10.495 1.00 83.69 234 ARG A CA 1
ATOM 1760 C C . ARG A 1 234 ? -7.546 14.293 11.816 1.00 83.69 234 ARG A C 1
ATOM 1762 O O . ARG A 1 234 ? -8.741 14.502 11.983 1.00 83.69 234 ARG A O 1
ATOM 1769 N N . ARG A 1 235 ? -6.727 13.887 12.790 1.00 72.38 235 ARG A N 1
ATOM 1770 C CA . ARG A 1 235 ? -7.142 13.891 14.193 1.00 72.38 235 ARG A CA 1
ATOM 1771 C C . ARG A 1 235 ? -7.548 15.315 14.558 1.00 72.38 235 ARG A C 1
ATOM 1773 O O . ARG A 1 235 ? -6.738 16.237 14.438 1.00 72.38 235 ARG A O 1
ATOM 1780 N N . GLY A 1 236 ? -8.803 15.501 14.959 1.00 62.34 236 GLY A N 1
ATOM 1781 C CA . GLY A 1 236 ? -9.229 16.757 15.560 1.00 62.34 236 GLY A CA 1
ATOM 1782 C C . GLY A 1 236 ? -8.295 17.070 16.727 1.00 62.34 236 GLY A C 1
ATOM 1783 O O . GLY A 1 236 ? -8.001 16.188 17.532 1.00 62.34 236 GLY A O 1
ATOM 1784 N N . ARG A 1 237 ? -7.777 18.302 16.807 1.00 51.41 237 ARG A N 1
ATOM 1785 C CA . ARG A 1 237 ? -7.092 18.744 18.025 1.00 51.41 237 ARG A CA 1
ATOM 1786 C C . ARG A 1 237 ? -8.153 18.821 19.115 1.00 51.41 237 ARG A C 1
ATOM 1788 O O . ARG A 1 237 ? -8.890 19.801 19.172 1.00 51.41 237 ARG A O 1
ATOM 1795 N N . HIS A 1 238 ? -8.254 17.791 19.944 1.00 41.31 238 HIS A N 1
ATOM 1796 C CA . HIS A 1 238 ? -8.866 17.956 21.252 1.00 41.31 238 HIS A CA 1
ATOM 1797 C C . HIS A 1 238 ? -7.886 18.794 22.074 1.00 41.31 238 HIS A C 1
ATOM 1799 O O . HIS A 1 238 ? -6.799 18.329 22.417 1.00 41.31 238 HIS A O 1
ATOM 1805 N N . GLY A 1 239 ? -8.219 20.081 22.200 1.00 33.31 239 GLY A N 1
ATOM 1806 C CA . GLY A 1 239 ? -7.574 21.006 23.128 1.00 33.31 239 GLY A CA 1
ATOM 1807 C C . GLY A 1 239 ? -8.039 20.785 24.556 1.00 33.31 239 GLY A C 1
ATOM 1808 O O . GLY A 1 239 ? -9.049 20.068 24.744 1.00 33.31 239 GLY A O 1
#

Secondary structure (DSSP, 8-state):
---------------------------------PPPPPPHHHHHHHHHHHHHHTT-HHHH-SSHHHHHHHHHHHHHHHHHHHHHHHHHSHHHHTTTTS-HHHHHHHHHHHHTSHHHHHHHHHHHHHHHHHHHHHHH--S-SBTBBTB--HHHHHHHHHHHHHHHHT--HHHHTT-HHHHHHHHHHTTSGGGGGGTTTTT-PPP---HHHHHHHHHHHHHHHHTS--PPPP---------

Radius of gyration: 21.41 Å; chains: 1; bounding box: 42×63×65 Å